Protein AF-A0A7D5KK42-F1 (afdb_monomer_lite)

Organism: NCBI:txid2743090

Structure (mmCIF, N/CA/C/O backbone):
data_AF-A0A7D5KK42-F1
#
_entry.id   AF-A0A7D5KK42-F1
#
loop_
_atom_site.group_PDB
_atom_site.id
_atom_site.type_symbol
_atom_site.label_atom_id
_atom_site.label_alt_id
_atom_site.label_comp_id
_atom_site.label_asym_id
_atom_site.label_entity_id
_atom_site.label_seq_id
_atom_site.pdbx_PDB_ins_code
_atom_site.Cartn_x
_atom_site.Cartn_y
_atom_site.Cartn_z
_atom_site.occupancy
_atom_site.B_iso_or_equiv
_atom_site.auth_seq_id
_atom_site.auth_comp_id
_atom_site.auth_asym_id
_atom_site.auth_atom_id
_atom_site.pdbx_PDB_model_num
ATOM 1 N N . MET A 1 1 ? 22.705 0.465 -34.470 1.00 45.25 1 MET A N 1
ATOM 2 C CA . MET A 1 1 ? 21.759 0.677 -33.355 1.00 45.25 1 MET A CA 1
ATOM 3 C C . MET A 1 1 ? 21.394 -0.699 -32.832 1.00 45.25 1 MET A C 1
ATOM 5 O O . MET A 1 1 ? 21.097 -1.532 -33.680 1.00 45.25 1 MET A O 1
ATOM 9 N N . PRO A 1 2 ? 21.501 -0.978 -31.522 1.00 50.25 2 PRO A N 1
ATOM 10 C CA . PRO A 1 2 ? 21.055 -2.256 -30.977 1.00 50.25 2 PRO A CA 1
ATOM 11 C C . PRO A 1 2 ? 19.551 -2.421 -31.232 1.00 50.25 2 PRO A C 1
ATOM 13 O O . PRO A 1 2 ? 18.782 -1.470 -31.085 1.00 50.25 2 PRO A O 1
ATOM 16 N N . GLU A 1 3 ? 19.165 -3.603 -31.697 1.00 59.50 3 GLU A N 1
ATOM 17 C CA . GLU A 1 3 ? 17.800 -3.937 -32.094 1.00 59.50 3 GLU A CA 1
ATOM 18 C C . GLU A 1 3 ? 16.959 -4.167 -30.830 1.00 59.50 3 GLU A C 1
ATOM 20 O O . GLU A 1 3 ? 17.277 -5.025 -30.008 1.00 59.50 3 GLU A O 1
ATOM 25 N N . LEU A 1 4 ? 15.928 -3.344 -30.623 1.00 60.62 4 LEU A N 1
ATOM 26 C CA . LEU A 1 4 ? 15.009 -3.492 -29.494 1.00 60.62 4 LEU A CA 1
ATOM 27 C C . LEU A 1 4 ? 14.103 -4.690 -29.780 1.00 60.62 4 LEU A C 1
ATOM 29 O O . LEU A 1 4 ? 13.314 -4.648 -30.717 1.00 60.62 4 LEU A O 1
ATOM 33 N N . THR A 1 5 ? 14.221 -5.754 -28.993 1.00 71.06 5 THR A N 1
ATOM 34 C CA . THR A 1 5 ? 13.393 -6.955 -29.154 1.00 71.06 5 THR A CA 1
ATOM 35 C C . THR A 1 5 ? 12.202 -6.897 -28.199 1.00 71.06 5 THR A C 1
ATOM 37 O O . THR A 1 5 ? 12.361 -6.556 -27.026 1.00 71.06 5 THR A O 1
ATOM 40 N N . GLU A 1 6 ? 10.999 -7.215 -28.683 1.00 72.31 6 GLU A N 1
ATOM 41 C CA . GLU A 1 6 ? 9.814 -7.302 -27.824 1.00 72.31 6 GLU A CA 1
ATOM 42 C C . GLU A 1 6 ? 9.952 -8.489 -26.848 1.00 72.31 6 GLU A C 1
ATOM 44 O O . GLU A 1 6 ? 10.242 -9.604 -27.289 1.00 72.31 6 GLU A O 1
ATOM 49 N N . PRO A 1 7 ? 9.756 -8.290 -25.530 1.00 74.12 7 PRO A N 1
ATOM 50 C CA . PRO A 1 7 ? 9.841 -9.382 -24.567 1.00 74.12 7 PRO A CA 1
ATOM 51 C C . PRO A 1 7 ? 8.653 -10.345 -24.708 1.00 74.12 7 PRO A C 1
ATOM 53 O O . PRO A 1 7 ? 7.513 -9.920 -24.910 1.00 74.12 7 PRO A O 1
ATOM 56 N N . GLU A 1 8 ? 8.893 -11.648 -24.539 1.00 81.69 8 GLU A N 1
ATOM 57 C CA . GLU A 1 8 ? 7.815 -12.641 -24.490 1.00 81.69 8 GLU A CA 1
ATOM 58 C C . GLU A 1 8 ? 6.942 -12.433 -23.243 1.00 81.69 8 GLU A C 1
ATOM 60 O O . GLU A 1 8 ? 7.431 -12.488 -22.115 1.00 81.69 8 GLU A O 1
ATOM 65 N N . LEU A 1 9 ? 5.639 -12.206 -23.449 1.00 78.81 9 LEU A N 1
ATOM 66 C CA . LEU A 1 9 ? 4.696 -11.899 -22.371 1.00 78.81 9 LEU A CA 1
ATOM 67 C C . LEU A 1 9 ? 3.863 -13.112 -21.943 1.00 78.81 9 LEU A C 1
ATOM 69 O O . LEU A 1 9 ? 3.154 -13.741 -22.743 1.00 78.81 9 LEU A O 1
ATOM 73 N N . ASN A 1 10 ? 3.819 -13.369 -20.639 1.00 83.50 10 ASN A N 1
ATOM 74 C CA . ASN A 1 10 ? 2.900 -14.336 -20.051 1.00 83.50 10 ASN A CA 1
ATOM 75 C C . ASN A 1 10 ? 1.445 -13.814 -20.091 1.00 83.50 10 ASN A C 1
ATOM 77 O O . ASN A 1 10 ? 1.165 -12.638 -20.327 1.00 83.50 10 ASN A O 1
ATOM 81 N N . ARG A 1 11 ? 0.458 -14.686 -19.849 1.00 81.38 11 ARG A N 1
ATOM 82 C CA . ARG A 1 11 ? -0.976 -14.358 -19.932 1.00 81.38 11 ARG A CA 1
ATOM 83 C C . ARG A 1 11 ? -1.358 -13.145 -19.077 1.00 81.38 11 ARG A C 1
ATOM 85 O O . ARG A 1 11 ? -2.125 -12.318 -19.546 1.00 81.38 11 ARG A O 1
ATOM 92 N N . ARG A 1 12 ? -0.831 -13.026 -17.853 1.00 74.94 12 ARG A N 1
ATOM 93 C CA . ARG A 1 12 ? -1.111 -11.878 -16.966 1.00 74.94 12 ARG A CA 1
ATOM 94 C C . ARG A 1 12 ? -0.540 -10.571 -17.512 1.00 74.94 12 ARG A C 1
ATOM 96 O O . ARG A 1 12 ? -1.224 -9.561 -17.484 1.00 74.94 12 ARG A O 1
ATOM 103 N N . GLU A 1 13 ? 0.668 -10.610 -18.058 1.00 78.38 13 GLU A N 1
ATOM 104 C CA . GLU A 1 13 ? 1.350 -9.436 -18.611 1.00 78.38 13 GLU A CA 1
ATOM 105 C C . GLU A 1 13 ? 0.650 -8.930 -19.876 1.00 78.38 13 GLU A C 1
ATOM 107 O O . GLU A 1 13 ? 0.494 -7.724 -20.047 1.00 78.38 13 GLU A O 1
ATOM 112 N N . ARG A 1 14 ? 0.125 -9.835 -20.715 1.00 78.69 14 ARG A N 1
ATOM 113 C CA . ARG A 1 14 ? -0.709 -9.461 -21.871 1.00 78.69 14 ARG A CA 1
ATOM 114 C C . ARG A 1 14 ? -1.963 -8.688 -21.465 1.00 78.69 14 ARG A C 1
ATOM 116 O O . ARG A 1 14 ? -2.233 -7.641 -22.042 1.00 78.69 14 ARG A O 1
ATOM 123 N N . TRP A 1 15 ? -2.676 -9.163 -20.444 1.00 78.31 15 TRP A N 1
ATOM 124 C CA . TRP A 1 15 ? -3.842 -8.457 -19.899 1.00 78.31 15 TRP A CA 1
ATOM 125 C C . TRP A 1 15 ? -3.473 -7.076 -19.347 1.00 78.31 15 TRP A C 1
ATOM 127 O O . TRP A 1 15 ? -4.165 -6.096 -19.613 1.00 78.31 15 TRP A O 1
ATOM 137 N N . THR A 1 16 ? -2.361 -6.975 -18.616 1.00 73.44 16 THR A N 1
ATOM 138 C CA . THR A 1 16 ? -1.869 -5.688 -18.107 1.00 73.44 16 THR A CA 1
ATOM 139 C C . THR A 1 16 ? -1.516 -4.733 -19.247 1.00 73.44 16 THR A C 1
ATOM 141 O O . THR A 1 16 ? -1.864 -3.558 -19.188 1.00 73.44 16 THR A O 1
ATOM 144 N N . ARG A 1 17 ? -0.884 -5.225 -20.319 1.00 76.88 17 ARG A N 1
ATOM 145 C CA . ARG A 1 17 ? -0.573 -4.425 -21.510 1.00 76.88 17 ARG A CA 1
ATOM 146 C C . ARG A 1 17 ? -1.831 -3.871 -22.175 1.00 76.88 17 ARG A C 1
ATOM 148 O O . ARG A 1 17 ? -1.844 -2.703 -22.550 1.00 76.88 17 ARG A O 1
ATOM 155 N N . GLU A 1 18 ? -2.877 -4.683 -22.306 1.00 76.44 18 GLU A N 1
ATOM 156 C CA . GLU A 1 18 ? -4.168 -4.249 -22.856 1.00 76.44 18 GLU A CA 1
ATOM 157 C C . GLU A 1 18 ? -4.830 -3.177 -21.980 1.00 76.44 18 GLU A C 1
ATOM 159 O O . GLU A 1 18 ? -5.323 -2.179 -22.498 1.00 76.44 18 GLU A O 1
ATOM 164 N N . LEU A 1 19 ? -4.763 -3.312 -20.652 1.00 71.00 19 LEU A N 1
ATOM 165 C CA . LEU A 1 19 ? -5.228 -2.274 -19.724 1.00 71.00 19 LEU A CA 1
ATOM 166 C C . LEU A 1 19 ? -4.448 -0.962 -19.875 1.00 71.00 19 LEU A C 1
ATOM 168 O O . LEU A 1 19 ? -5.049 0.111 -19.858 1.00 71.00 19 LEU A O 1
ATOM 172 N N . LEU A 1 20 ? -3.128 -1.031 -20.072 1.00 69.62 20 LEU A N 1
ATOM 173 C CA . LEU A 1 20 ? -2.297 0.152 -20.314 1.00 69.62 20 LEU A CA 1
ATOM 174 C C . LEU A 1 20 ? -2.641 0.854 -21.637 1.00 69.62 20 LEU A C 1
ATOM 176 O O . LEU A 1 20 ? -2.425 2.058 -21.744 1.00 69.62 20 LEU A O 1
ATOM 180 N N . MET A 1 21 ? -3.198 0.147 -22.630 1.00 66.06 21 MET A N 1
ATOM 181 C CA . MET A 1 21 ? -3.669 0.775 -23.875 1.00 66.06 21 MET A CA 1
ATOM 182 C C . MET A 1 21 ? -4.890 1.675 -23.666 1.00 66.06 21 MET A C 1
ATOM 184 O O . MET A 1 21 ? -5.120 2.567 -24.477 1.00 66.06 21 MET A O 1
ATOM 188 N N . LEU A 1 22 ? -5.662 1.455 -22.599 1.00 66.12 22 LEU A N 1
ATOM 189 C CA . LEU A 1 22 ? -6.849 2.252 -22.282 1.00 66.12 22 LEU A CA 1
ATOM 190 C C . LEU A 1 22 ? -6.512 3.555 -21.547 1.00 66.12 22 LEU A C 1
ATOM 192 O O . LEU A 1 22 ? -7.391 4.402 -21.382 1.00 66.12 22 LEU A O 1
ATOM 196 N N . LEU A 1 23 ? -5.267 3.727 -21.093 1.00 60.75 23 LEU A N 1
ATOM 197 C CA . LEU A 1 23 ? -4.847 4.955 -20.432 1.00 60.75 23 LEU A CA 1
ATOM 198 C C . LEU A 1 23 ? -4.698 6.080 -21.469 1.00 60.75 23 LEU A C 1
ATOM 200 O O . LEU A 1 23 ? -3.994 5.899 -22.467 1.00 60.75 23 LEU A O 1
ATOM 204 N N . PRO A 1 24 ? -5.334 7.245 -21.248 1.00 52.34 24 PRO A N 1
ATOM 205 C CA . PRO A 1 24 ? -5.189 8.379 -22.145 1.00 52.34 24 PRO A CA 1
ATOM 206 C C . PRO A 1 24 ? -3.725 8.832 -22.166 1.00 52.34 24 PRO A C 1
ATOM 208 O O . PRO A 1 24 ? -3.120 9.090 -21.126 1.00 52.34 24 PRO A O 1
ATOM 211 N N . SER A 1 25 ? -3.148 8.920 -23.363 1.00 55.19 25 SER A N 1
ATOM 212 C CA . SER A 1 25 ? -1.843 9.547 -23.565 1.00 55.19 25 SER A CA 1
ATOM 213 C C . SER A 1 25 ? -2.032 11.061 -23.539 1.00 55.19 25 SER A C 1
ATOM 215 O O . SER A 1 25 ? -2.572 11.623 -24.486 1.00 55.19 25 SER A O 1
ATOM 217 N N . GLU A 1 26 ? -1.596 11.730 -22.469 1.00 43.97 26 GLU A N 1
ATOM 218 C CA . GLU A 1 26 ? -1.550 13.205 -22.423 1.00 43.97 26 GLU A CA 1
ATOM 219 C C . GLU A 1 26 ? -0.490 13.792 -23.367 1.00 43.97 26 GLU A C 1
ATOM 221 O O . GLU A 1 26 ? -0.530 14.974 -23.706 1.00 43.97 26 GLU A O 1
ATOM 226 N N . TYR A 1 27 ? 0.443 12.964 -23.838 1.00 48.19 27 TYR A N 1
ATOM 227 C CA . TYR A 1 27 ? 1.325 13.336 -24.930 1.00 48.19 27 TYR A CA 1
ATOM 228 C C . TYR A 1 27 ? 0.552 13.210 -26.239 1.00 48.19 27 TYR A C 1
ATOM 230 O O . TYR A 1 27 ? 0.064 12.125 -26.569 1.00 48.19 27 TYR A O 1
ATOM 238 N N . GLY A 1 28 ? 0.445 14.328 -26.966 1.00 46.69 28 GLY A N 1
ATOM 239 C CA . GLY A 1 28 ? -0.047 14.343 -28.339 1.00 46.69 28 GLY A CA 1
ATOM 240 C C . GLY A 1 28 ? 0.650 13.267 -29.166 1.00 46.69 28 GLY A C 1
ATOM 241 O O . GLY A 1 28 ? 1.802 12.931 -28.881 1.00 46.69 28 GLY A O 1
ATOM 242 N N . ASP A 1 29 ? -0.091 12.721 -30.133 1.00 46.38 29 ASP A N 1
ATOM 243 C CA . ASP A 1 29 ? 0.326 11.641 -31.030 1.00 46.38 29 ASP A CA 1
ATOM 244 C C . ASP A 1 29 ? 1.829 11.770 -31.335 1.00 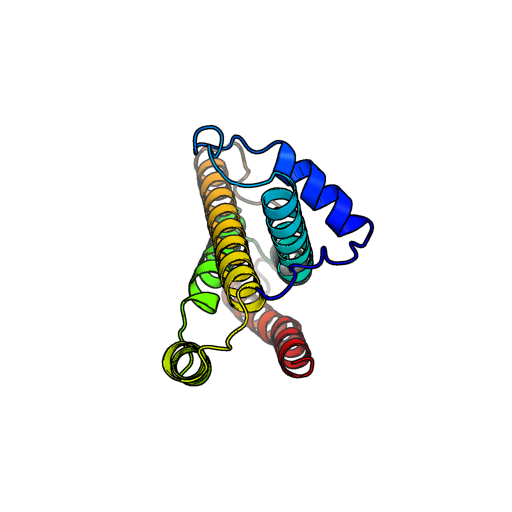46.38 29 ASP A C 1
ATOM 246 O O . ASP A 1 29 ? 2.238 12.818 -31.851 1.00 46.38 29 ASP A O 1
ATOM 250 N N . PRO A 1 30 ? 2.687 10.834 -30.876 1.00 50.75 30 PRO A N 1
ATOM 251 C CA . PRO A 1 30 ? 4.125 11.044 -30.872 1.00 50.75 30 PRO A CA 1
ATOM 252 C C . PRO A 1 30 ? 4.600 11.105 -32.320 1.00 50.75 30 PRO A C 1
ATOM 254 O O . PRO A 1 30 ? 4.865 10.075 -32.931 1.00 50.75 30 PRO A O 1
ATOM 257 N N . ALA A 1 31 ? 4.723 12.326 -32.840 1.00 48.81 31 ALA A N 1
ATOM 258 C CA . ALA A 1 31 ? 4.848 12.656 -34.259 1.00 48.81 31 ALA A CA 1
ATOM 259 C C . ALA A 1 31 ? 6.080 12.070 -34.980 1.00 48.81 31 ALA A C 1
ATOM 261 O O . ALA A 1 31 ? 6.285 12.374 -36.145 1.00 48.81 31 ALA A O 1
ATOM 262 N N . ASP A 1 32 ? 6.886 11.232 -34.320 1.00 50.84 32 ASP A N 1
ATOM 263 C CA . ASP A 1 32 ? 8.086 10.610 -34.889 1.00 50.84 32 ASP A CA 1
ATOM 264 C C . ASP A 1 32 ? 8.515 9.288 -34.209 1.00 50.84 32 ASP A C 1
ATOM 266 O O . ASP A 1 32 ? 9.657 8.842 -34.352 1.00 50.84 32 ASP A O 1
ATOM 270 N N . ARG A 1 33 ? 7.644 8.613 -33.439 1.00 56.03 33 ARG A N 1
ATOM 271 C CA . ARG A 1 33 ? 7.995 7.302 -32.851 1.00 56.03 33 ARG A CA 1
ATOM 272 C C . ARG A 1 33 ? 7.228 6.177 -33.529 1.00 56.03 33 ARG A C 1
ATOM 274 O O . ARG A 1 33 ? 6.021 6.075 -33.368 1.00 56.03 33 ARG A O 1
ATOM 281 N N . SER A 1 34 ? 7.956 5.296 -34.219 1.00 60.97 34 SER A N 1
ATOM 282 C CA . SER A 1 34 ? 7.432 4.035 -34.761 1.00 60.97 34 SER A CA 1
ATOM 283 C C . SER A 1 34 ? 6.580 3.315 -33.709 1.00 60.97 34 SER A C 1
ATOM 285 O O . SER A 1 34 ? 7.088 3.038 -32.616 1.00 60.97 34 SER A O 1
ATOM 287 N N . GLU A 1 35 ? 5.325 2.995 -34.037 1.00 66.69 35 GLU A N 1
ATOM 288 C CA . GLU A 1 35 ? 4.366 2.284 -33.169 1.00 66.69 35 GLU A CA 1
ATOM 289 C C . GLU A 1 35 ? 4.971 1.029 -32.512 1.00 66.69 35 GLU A C 1
ATOM 291 O O . GLU A 1 35 ? 4.665 0.690 -31.367 1.00 66.69 35 GLU A O 1
ATOM 296 N N . GLU A 1 36 ? 5.912 0.389 -33.203 1.00 66.94 36 GLU A N 1
ATOM 297 C CA . GLU A 1 36 ? 6.721 -0.733 -32.729 1.00 66.94 36 GLU A CA 1
ATOM 298 C C . GLU A 1 36 ? 7.487 -0.419 -31.430 1.00 66.94 36 GLU A C 1
ATOM 300 O O . GLU A 1 36 ? 7.382 -1.146 -30.445 1.00 66.94 36 GLU A O 1
ATOM 305 N N . LYS A 1 37 ? 8.175 0.728 -31.353 1.00 66.31 37 LYS A N 1
ATOM 306 C CA . LYS A 1 37 ? 8.922 1.149 -30.151 1.00 66.31 37 LYS A CA 1
ATOM 307 C C . LYS A 1 37 ? 7.993 1.455 -28.980 1.00 66.31 37 LYS A C 1
ATOM 309 O O . LYS A 1 37 ? 8.333 1.168 -27.835 1.00 66.31 37 LYS A O 1
ATOM 314 N N . VAL A 1 38 ? 6.819 2.026 -29.254 1.00 70.44 38 VAL A N 1
ATOM 315 C CA . VAL A 1 38 ? 5.796 2.278 -28.225 1.00 70.44 38 VAL A CA 1
ATOM 316 C C . VAL A 1 38 ? 5.251 0.955 -27.686 1.00 70.44 38 VAL A C 1
ATOM 318 O O . VAL A 1 38 ? 5.064 0.810 -26.479 1.00 70.44 38 VAL A O 1
ATOM 321 N N . THR A 1 39 ? 5.054 -0.029 -28.562 1.00 73.94 39 THR A N 1
ATOM 322 C CA . THR A 1 39 ? 4.599 -1.373 -28.190 1.00 73.94 39 THR A CA 1
ATOM 323 C C . THR A 1 39 ? 5.625 -2.086 -27.314 1.00 73.94 39 THR A C 1
ATOM 325 O O . THR A 1 39 ? 5.255 -2.601 -26.260 1.00 73.94 39 THR A O 1
ATOM 328 N N . ILE A 1 40 ? 6.913 -2.016 -27.665 1.00 74.56 40 ILE A N 1
ATOM 329 C CA . ILE A 1 40 ? 8.007 -2.582 -26.862 1.00 74.56 40 ILE A CA 1
ATOM 330 C C . ILE A 1 40 ? 8.038 -1.957 -25.458 1.00 74.56 40 ILE A C 1
ATOM 332 O O . ILE A 1 40 ? 8.021 -2.683 -24.466 1.00 74.56 40 ILE A O 1
ATOM 336 N N . VAL A 1 41 ? 7.989 -0.623 -25.348 1.00 73.25 41 VAL A N 1
ATOM 337 C CA . VAL A 1 41 ? 7.974 0.071 -24.042 1.00 73.25 41 VAL A CA 1
ATOM 338 C C . VAL A 1 41 ? 6.741 -0.308 -23.213 1.00 73.25 41 VAL A C 1
ATOM 340 O O . VAL A 1 41 ? 6.847 -0.513 -22.004 1.00 73.25 41 VAL A O 1
ATOM 343 N N . ARG A 1 42 ? 5.568 -0.458 -23.840 1.00 73.75 42 ARG A N 1
ATOM 344 C CA . ARG A 1 42 ? 4.345 -0.920 -23.158 1.00 73.75 42 ARG A CA 1
ATOM 345 C C . ARG A 1 42 ? 4.461 -2.361 -22.667 1.00 73.75 42 ARG A C 1
ATOM 347 O O . ARG A 1 42 ? 4.005 -2.650 -21.563 1.00 73.75 42 ARG A O 1
ATOM 354 N N . SER A 1 43 ? 5.058 -3.252 -23.456 1.00 73.38 43 SER A N 1
ATOM 355 C CA . SER A 1 43 ? 5.317 -4.639 -23.056 1.00 73.38 43 SER A CA 1
ATOM 356 C C . SER A 1 43 ? 6.272 -4.694 -21.853 1.00 73.38 43 SER A C 1
ATOM 358 O O . SER A 1 43 ? 5.988 -5.406 -20.890 1.00 73.38 43 SER A O 1
ATOM 360 N N . ILE A 1 44 ? 7.331 -3.873 -21.845 1.00 76.88 44 ILE A N 1
ATOM 361 C CA . ILE A 1 44 ? 8.251 -3.738 -20.700 1.00 76.88 44 ILE A CA 1
ATOM 362 C C . ILE A 1 44 ? 7.508 -3.227 -19.460 1.00 76.88 44 ILE A C 1
ATOM 364 O O . ILE A 1 44 ? 7.577 -3.849 -18.404 1.00 76.88 44 ILE A O 1
ATOM 368 N N . LEU A 1 45 ? 6.736 -2.142 -19.586 1.00 71.88 45 LEU A N 1
ATOM 369 C CA . LEU A 1 45 ? 5.932 -1.606 -18.482 1.00 71.88 45 LEU A CA 1
ATOM 370 C C . LEU A 1 45 ? 4.961 -2.649 -17.920 1.00 71.88 45 LEU A C 1
ATOM 372 O O . LEU A 1 45 ? 4.837 -2.782 -16.707 1.00 71.88 45 LEU A O 1
ATOM 376 N N . ALA A 1 46 ? 4.282 -3.409 -18.780 1.00 72.88 46 ALA A N 1
ATOM 377 C CA . ALA A 1 46 ? 3.350 -4.447 -18.354 1.00 72.88 46 ALA A CA 1
ATOM 378 C C . ALA A 1 46 ? 4.042 -5.567 -17.563 1.00 72.88 46 ALA A C 1
ATOM 380 O O . ALA A 1 46 ? 3.507 -6.008 -16.542 1.00 72.88 46 ALA A O 1
ATOM 381 N N . LYS A 1 47 ? 5.233 -5.990 -18.005 1.00 77.31 47 LYS A N 1
ATOM 382 C CA . LYS A 1 47 ? 6.073 -6.948 -17.279 1.00 77.31 47 LYS A CA 1
ATOM 383 C C . LYS A 1 47 ? 6.457 -6.401 -15.904 1.00 77.31 47 LYS A C 1
ATOM 385 O O . LYS A 1 47 ? 6.186 -7.054 -14.900 1.00 77.31 47 LYS A O 1
ATOM 390 N N . GLN A 1 48 ? 6.941 -5.160 -15.852 1.00 75.00 48 GLN A N 1
ATOM 391 C CA . GLN A 1 48 ? 7.311 -4.492 -14.602 1.00 75.00 48 GLN A CA 1
ATOM 392 C C . GLN A 1 48 ? 6.122 -4.342 -13.640 1.00 75.00 48 GLN A C 1
ATOM 394 O O . GLN A 1 48 ? 6.256 -4.576 -12.440 1.00 75.00 48 GLN A O 1
ATOM 399 N N . TYR A 1 49 ? 4.920 -4.043 -14.144 1.00 72.06 49 TYR A N 1
ATOM 400 C CA . TYR A 1 49 ? 3.703 -4.050 -13.326 1.00 72.06 49 TYR A CA 1
ATOM 401 C C . TYR A 1 49 ? 3.422 -5.424 -12.727 1.00 72.06 49 TYR A C 1
ATOM 403 O O . TYR A 1 49 ? 3.121 -5.509 -11.540 1.00 72.06 49 TYR A O 1
ATOM 411 N N . VAL A 1 50 ? 3.507 -6.506 -13.500 1.00 75.12 50 VAL A N 1
ATOM 412 C CA . VAL A 1 50 ? 3.246 -7.855 -12.973 1.00 75.12 50 VAL A CA 1
ATOM 413 C C . VAL A 1 50 ? 4.315 -8.284 -11.967 1.00 75.12 50 VAL A C 1
ATOM 415 O O . VAL A 1 50 ? 3.979 -8.910 -10.962 1.00 75.12 50 VAL A O 1
ATOM 418 N N . GLU A 1 51 ? 5.569 -7.920 -12.209 1.00 75.50 51 GLU A N 1
ATOM 419 C CA . GLU A 1 51 ? 6.709 -8.280 -11.369 1.00 75.50 51 GLU A CA 1
ATOM 420 C C . GLU A 1 51 ? 6.726 -7.510 -10.038 1.00 75.50 51 GLU A C 1
ATOM 422 O O . GLU A 1 51 ? 6.880 -8.110 -8.971 1.00 75.50 51 GLU A O 1
ATOM 427 N N . HIS A 1 52 ? 6.466 -6.199 -10.067 1.00 69.62 52 HIS A N 1
ATOM 428 C CA . HIS A 1 52 ? 6.525 -5.344 -8.876 1.00 69.62 52 HIS A CA 1
ATOM 429 C C . HIS A 1 52 ? 5.199 -5.164 -8.140 1.00 69.62 52 HIS A C 1
ATOM 431 O O . HIS A 1 52 ? 5.198 -4.686 -7.001 1.00 69.62 52 HIS A O 1
ATOM 437 N N . THR A 1 53 ? 4.068 -5.585 -8.715 1.00 69.00 53 THR A N 1
ATOM 438 C CA . THR A 1 53 ? 2.788 -5.622 -7.989 1.00 69.00 53 THR A CA 1
ATOM 439 C C . THR A 1 53 ? 2.801 -6.781 -6.993 1.00 69.00 53 THR A C 1
ATOM 441 O O . THR A 1 53 ? 2.198 -7.837 -7.193 1.00 69.00 53 THR A O 1
ATOM 444 N N . ASN A 1 54 ? 3.495 -6.585 -5.870 1.00 67.75 54 ASN A N 1
ATOM 445 C CA . ASN A 1 54 ? 3.589 -7.556 -4.787 1.00 67.75 54 ASN A CA 1
ATOM 446 C C . ASN A 1 54 ? 2.309 -7.546 -3.932 1.00 67.75 54 ASN A C 1
ATOM 448 O O . ASN A 1 54 ? 2.303 -7.166 -2.757 1.00 67.75 54 ASN A O 1
ATOM 452 N N . LEU A 1 55 ? 1.205 -8.010 -4.529 1.00 73.75 55 LEU A N 1
ATOM 453 C CA . LEU A 1 55 ? -0.087 -8.191 -3.854 1.00 73.75 55 LEU A CA 1
ATOM 454 C C . LEU A 1 55 ? 0.024 -9.107 -2.632 1.00 73.75 55 LEU A C 1
ATOM 456 O O . LEU A 1 55 ? -0.815 -9.037 -1.740 1.00 73.75 55 LEU A O 1
ATOM 460 N N . GLY A 1 56 ? 1.068 -9.939 -2.562 1.00 79.00 56 GLY A N 1
ATOM 461 C CA . GLY A 1 56 ? 1.338 -10.793 -1.413 1.00 79.00 56 GLY A CA 1
ATOM 462 C C . GLY A 1 56 ? 1.544 -10.001 -0.121 1.00 79.00 56 GLY A C 1
ATOM 463 O O . GLY A 1 56 ? 1.019 -10.402 0.916 1.00 79.00 56 GLY A O 1
ATOM 464 N N . VAL A 1 57 ? 2.256 -8.870 -0.162 1.00 79.31 57 VAL A N 1
ATOM 465 C CA . VAL A 1 57 ? 2.476 -8.023 1.027 1.00 79.31 57 VAL A CA 1
ATOM 466 C C . VAL A 1 57 ? 1.178 -7.345 1.463 1.00 79.31 57 VAL A C 1
ATOM 468 O O . VAL A 1 57 ? 0.853 -7.346 2.652 1.00 79.31 57 VAL A O 1
ATOM 471 N N . VAL A 1 58 ? 0.407 -6.828 0.503 1.00 81.62 58 VAL A N 1
ATOM 472 C CA . VAL A 1 58 ? -0.895 -6.196 0.768 1.00 81.62 58 VAL A CA 1
ATOM 473 C C . VAL A 1 58 ? -1.868 -7.213 1.364 1.00 81.62 58 VAL A C 1
ATOM 475 O O . VAL A 1 58 ? -2.465 -6.956 2.405 1.00 81.62 58 VAL A O 1
ATOM 478 N N . TRP A 1 59 ? -1.969 -8.402 0.764 1.00 84.06 59 TRP A N 1
ATOM 479 C CA . TRP A 1 59 ? -2.846 -9.476 1.229 1.00 84.06 59 TRP A CA 1
ATOM 480 C C . TRP A 1 59 ? -2.465 -9.992 2.619 1.00 84.06 59 TRP A C 1
ATOM 482 O O . TRP A 1 59 ? -3.329 -10.138 3.480 1.00 84.06 59 TRP A O 1
ATOM 492 N N . LYS A 1 60 ? -1.171 -10.231 2.875 1.00 85.81 60 LYS A N 1
ATOM 493 C CA . LYS A 1 60 ? -0.683 -10.648 4.200 1.00 85.81 60 LYS A CA 1
ATOM 494 C C . LYS A 1 60 ? -0.997 -9.600 5.263 1.00 85.81 60 LYS A C 1
ATOM 496 O O . LYS A 1 60 ? -1.462 -9.958 6.340 1.00 85.81 60 LYS A O 1
ATOM 501 N N . THR A 1 61 ? -0.773 -8.323 4.953 1.00 85.31 61 THR A N 1
ATOM 502 C CA . THR A 1 61 ? -1.092 -7.225 5.872 1.00 85.31 61 THR A CA 1
ATOM 503 C C . THR A 1 61 ? -2.596 -7.149 6.134 1.00 85.31 61 THR A C 1
ATOM 505 O O . THR A 1 61 ? -3.003 -7.075 7.289 1.00 85.31 61 THR A O 1
ATOM 508 N N . ALA A 1 62 ? -3.433 -7.256 5.097 1.00 87.38 62 ALA A N 1
ATOM 509 C CA . ALA A 1 62 ? -4.888 -7.280 5.248 1.00 87.38 62 ALA A CA 1
ATOM 510 C C . ALA A 1 62 ? -5.354 -8.444 6.138 1.00 87.38 62 ALA A C 1
ATOM 512 O O . ALA A 1 62 ? -6.153 -8.241 7.049 1.00 87.38 62 ALA A O 1
ATOM 513 N N . LEU A 1 63 ? -4.804 -9.645 5.932 1.00 89.69 63 LEU A N 1
ATOM 514 C CA . LEU A 1 63 ? -5.104 -10.810 6.762 1.00 89.69 63 LEU A CA 1
ATOM 515 C C . LEU A 1 63 ? -4.690 -10.591 8.224 1.00 89.69 63 LEU A C 1
ATOM 517 O O . LEU A 1 63 ? -5.454 -10.924 9.124 1.00 89.69 63 LEU A O 1
ATOM 521 N N . MET A 1 64 ? -3.516 -10.005 8.477 1.00 87.88 64 MET A N 1
ATOM 522 C CA . MET A 1 64 ? -3.078 -9.687 9.842 1.00 87.88 64 MET A CA 1
ATOM 523 C C . MET A 1 64 ? -3.991 -8.674 10.525 1.00 87.88 64 MET A C 1
ATOM 525 O O . MET A 1 64 ? -4.319 -8.865 11.692 1.00 87.88 64 MET A O 1
ATOM 529 N N . LEU A 1 65 ? -4.417 -7.626 9.816 1.00 88.44 65 LEU A N 1
ATOM 530 C CA . LEU A 1 65 ? -5.352 -6.641 10.360 1.00 88.44 65 LEU A CA 1
ATOM 531 C C . LEU A 1 65 ? -6.712 -7.269 10.668 1.00 88.44 65 LEU A C 1
ATOM 533 O O . LEU A 1 65 ? -7.293 -6.962 11.698 1.00 88.44 65 LEU A O 1
ATOM 537 N N . LEU A 1 66 ? -7.204 -8.178 9.821 1.00 89.44 66 LEU A N 1
ATOM 538 C CA . LEU A 1 66 ? -8.446 -8.912 10.083 1.00 89.44 66 LEU A CA 1
ATOM 539 C C . LEU A 1 66 ? -8.330 -9.827 11.305 1.00 89.44 66 LEU A C 1
ATOM 541 O O . LEU A 1 66 ? -9.230 -9.851 12.136 1.00 89.44 66 LEU A O 1
ATOM 545 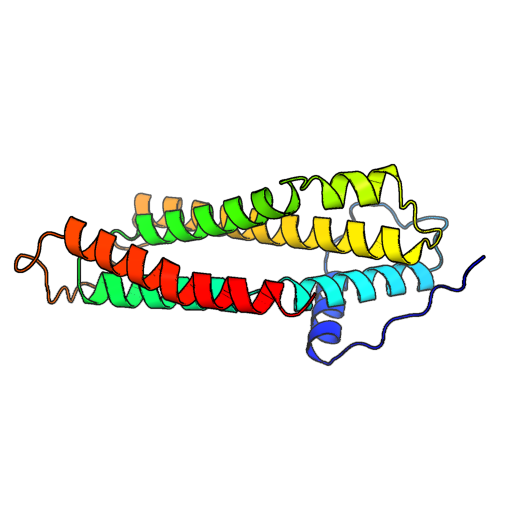N N . VAL A 1 67 ? -7.221 -10.560 11.440 1.00 88.69 67 VAL A N 1
ATOM 546 C CA . VAL A 1 67 ? -6.965 -11.383 12.632 1.00 88.69 67 VAL A CA 1
ATOM 547 C C . VAL A 1 67 ? -6.843 -10.504 13.877 1.00 88.69 67 VAL A C 1
ATOM 549 O O . VAL A 1 67 ? -7.351 -10.878 14.931 1.00 88.69 67 VAL A O 1
ATOM 552 N N . TYR A 1 68 ? -6.208 -9.333 13.759 1.00 86.25 68 TYR A N 1
ATOM 553 C CA . TYR A 1 68 ? -6.147 -8.356 14.840 1.00 86.25 68 TYR A CA 1
ATOM 554 C C . TYR A 1 68 ? -7.545 -7.905 15.251 1.00 86.25 68 TYR A C 1
ATOM 556 O O . TYR A 1 68 ? -7.869 -8.031 16.423 1.00 86.25 68 TYR A O 1
ATOM 564 N N . ASP A 1 69 ? -8.355 -7.428 14.304 1.00 88.25 69 ASP A N 1
ATOM 565 C CA . ASP A 1 69 ? -9.693 -6.875 14.558 1.00 88.25 69 ASP A CA 1
ATOM 566 C C . ASP A 1 69 ? -10.675 -7.933 15.092 1.00 88.25 69 ASP A C 1
ATOM 568 O O . ASP A 1 69 ? -11.573 -7.652 15.876 1.00 88.25 69 ASP A O 1
ATOM 572 N N . TRP A 1 70 ? -10.451 -9.204 14.748 1.00 87.50 70 TRP A N 1
ATOM 573 C CA . TRP A 1 70 ? -11.185 -10.325 15.335 1.00 87.50 70 TRP A CA 1
ATOM 574 C C . TRP A 1 70 ? -10.797 -10.621 16.798 1.00 87.50 70 TRP A C 1
ATOM 576 O O . TRP A 1 70 ? -11.603 -11.102 17.597 1.00 87.50 70 TRP A O 1
ATOM 586 N N . LEU A 1 71 ? -9.550 -10.351 17.185 1.00 86.69 71 LEU A N 1
ATOM 587 C CA . LEU A 1 71 ? -9.073 -10.569 18.552 1.00 86.69 71 LEU A CA 1
ATOM 588 C C . LEU A 1 71 ? -9.306 -9.342 19.445 1.00 86.69 71 LEU A C 1
ATOM 590 O O . LEU A 1 71 ? -9.711 -9.477 20.600 1.00 86.69 71 LEU A O 1
ATOM 594 N N . PHE A 1 72 ? -9.059 -8.151 18.913 1.00 85.81 72 PHE A N 1
ATOM 595 C CA . PHE A 1 72 ? -9.026 -6.867 19.599 1.00 85.81 72 PHE A CA 1
ATOM 596 C C . PHE A 1 72 ? -9.745 -5.813 18.770 1.00 85.81 72 PHE A C 1
ATOM 598 O O . PHE A 1 72 ? -9.719 -5.865 17.555 1.00 85.81 72 PHE A O 1
ATOM 605 N N . THR A 1 73 ? -10.271 -4.777 19.416 1.00 85.25 73 THR A N 1
ATOM 606 C CA . THR A 1 73 ? -10.962 -3.709 18.687 1.00 85.25 73 THR A CA 1
ATOM 607 C C . THR A 1 73 ? -9.989 -2.878 17.870 1.00 85.25 73 THR A C 1
ATOM 609 O O . THR A 1 73 ? -9.102 -2.236 18.442 1.00 85.25 73 THR A O 1
ATOM 612 N N . LEU A 1 74 ? -10.193 -2.847 16.553 1.00 85.44 74 LEU A N 1
ATOM 613 C CA . LEU A 1 74 ? -9.455 -1.994 15.639 1.00 85.44 74 LEU A CA 1
ATOM 614 C C . LEU A 1 74 ? -10.373 -0.925 15.046 1.00 85.44 74 LEU A C 1
ATOM 616 O O . LEU A 1 74 ? -11.439 -1.207 14.507 1.00 85.44 74 LEU A O 1
ATOM 620 N N . SER A 1 75 ? -9.934 0.333 15.109 1.00 86.69 75 SER A N 1
ATOM 621 C CA . SER A 1 75 ? -10.636 1.399 14.396 1.00 86.69 75 SER A CA 1
ATOM 622 C C . SER A 1 75 ? -10.469 1.211 12.888 1.00 86.69 75 SER A C 1
ATOM 624 O O . SER A 1 75 ? -9.353 1.007 12.400 1.00 86.69 75 SER A O 1
ATOM 626 N N . SER A 1 76 ? -11.548 1.395 12.131 1.00 87.31 76 SER A N 1
ATOM 627 C CA . SER A 1 76 ? -11.537 1.417 10.664 1.00 87.31 76 SER A CA 1
ATOM 628 C C . SER A 1 76 ? -10.518 2.396 10.079 1.00 87.31 76 SER A C 1
ATOM 630 O O . SER A 1 76 ? -10.004 2.180 8.982 1.00 87.31 76 SER A O 1
ATOM 632 N N . GLN A 1 77 ? -10.157 3.447 10.819 1.00 87.50 77 GLN A N 1
ATOM 633 C CA . GLN A 1 77 ? -9.115 4.400 10.426 1.00 87.50 77 GLN A CA 1
ATOM 634 C C . GLN A 1 77 ? -7.736 3.734 10.309 1.00 87.50 77 GLN A C 1
ATOM 636 O O . GLN A 1 77 ? -6.942 4.113 9.449 1.00 87.50 77 GLN A O 1
ATOM 641 N N . VAL A 1 78 ? -7.454 2.716 11.131 1.00 87.50 78 VAL A N 1
ATOM 642 C CA . VAL A 1 78 ? -6.164 2.010 11.141 1.00 87.50 78 VAL A CA 1
ATOM 643 C C . VAL A 1 78 ? -5.954 1.209 9.856 1.00 87.50 78 VAL A C 1
ATOM 645 O O . VAL A 1 78 ? -4.827 1.126 9.370 1.00 87.50 78 VAL A O 1
ATOM 648 N N . TYR A 1 79 ? -7.023 0.698 9.240 1.00 87.12 79 TYR A N 1
ATOM 649 C CA . TYR A 1 79 ? -6.946 0.068 7.919 1.00 87.12 79 TYR A CA 1
ATOM 650 C C . TYR A 1 79 ? -6.478 1.063 6.855 1.00 87.12 79 TYR A C 1
ATOM 652 O O . TYR A 1 79 ? -5.509 0.799 6.143 1.00 87.12 79 TYR A O 1
ATOM 660 N N . GLY A 1 80 ? -7.103 2.243 6.801 1.00 86.38 80 GLY A N 1
ATOM 661 C CA . GLY A 1 80 ? -6.716 3.300 5.866 1.00 86.38 80 GLY A CA 1
ATOM 662 C C . GLY A 1 80 ? -5.301 3.824 6.121 1.00 86.38 80 GLY A C 1
ATOM 663 O O . GLY A 1 80 ? -4.542 4.039 5.178 1.00 86.38 80 GLY A O 1
ATOM 664 N N . LEU A 1 81 ? -4.907 3.982 7.390 1.00 88.06 81 LEU A N 1
ATOM 665 C CA . LEU A 1 81 ? -3.537 4.345 7.775 1.00 88.06 81 LEU A CA 1
ATOM 666 C C . LEU A 1 81 ? -2.522 3.293 7.339 1.00 88.06 81 LEU A C 1
ATOM 668 O O . LEU A 1 81 ? -1.471 3.648 6.820 1.00 88.06 81 LEU A O 1
ATOM 672 N N . THR A 1 82 ? -2.836 2.010 7.505 1.00 87.88 82 THR A N 1
ATOM 673 C CA . THR A 1 82 ? -1.924 0.926 7.129 1.00 87.88 82 THR A CA 1
ATOM 674 C C . THR A 1 82 ? -1.755 0.851 5.614 1.00 87.88 82 THR A C 1
ATOM 676 O O . THR A 1 82 ? -0.629 0.745 5.134 1.00 87.88 82 THR A O 1
ATOM 679 N N . LEU A 1 83 ? -2.841 0.977 4.843 1.00 86.06 83 LEU A N 1
ATOM 680 C CA . LEU A 1 83 ? -2.767 1.055 3.379 1.00 86.06 83 LEU A CA 1
ATOM 681 C C . LEU A 1 83 ? -1.959 2.272 2.918 1.00 86.06 83 LEU A C 1
ATOM 683 O O . LEU A 1 83 ? -1.092 2.140 2.056 1.00 86.06 83 LEU A O 1
ATOM 687 N N . GLY A 1 84 ? -2.182 3.432 3.542 1.00 86.00 84 GLY A N 1
ATOM 688 C CA . GLY A 1 84 ? -1.401 4.637 3.274 1.00 86.00 84 GLY A CA 1
ATOM 689 C C . GLY A 1 84 ? 0.082 4.464 3.616 1.00 86.00 84 GLY A C 1
ATOM 690 O O . GLY A 1 84 ? 0.943 4.839 2.826 1.00 86.00 84 GLY A O 1
ATOM 691 N N . ALA A 1 85 ? 0.401 3.835 4.748 1.00 86.69 85 ALA A N 1
ATOM 692 C CA . ALA A 1 85 ? 1.775 3.546 5.149 1.00 86.69 85 ALA A CA 1
ATOM 693 C C . ALA A 1 85 ? 2.469 2.586 4.170 1.00 86.69 85 ALA A C 1
ATOM 695 O O . ALA A 1 85 ? 3.612 2.832 3.793 1.00 86.69 85 ALA A O 1
ATOM 696 N N . LEU A 1 86 ? 1.778 1.540 3.704 1.00 84.69 86 LEU A N 1
ATOM 697 C CA . LEU A 1 86 ? 2.296 0.638 2.671 1.00 84.69 86 LEU A CA 1
ATOM 698 C C . LEU A 1 86 ? 2.523 1.364 1.339 1.00 84.69 86 LEU A C 1
ATOM 700 O O . LEU A 1 86 ? 3.565 1.170 0.720 1.00 84.69 86 LEU A O 1
ATOM 704 N N . GLY A 1 87 ? 1.584 2.219 0.918 1.00 82.94 87 GLY A N 1
ATOM 705 C CA . GLY A 1 87 ? 1.735 3.047 -0.280 1.00 82.94 87 GLY A CA 1
ATOM 706 C C . GLY A 1 87 ? 2.927 4.002 -0.175 1.00 82.94 87 GLY A C 1
ATOM 707 O O . GLY A 1 87 ? 3.757 4.061 -1.078 1.00 82.94 87 GLY A O 1
ATOM 708 N N . SER A 1 88 ? 3.075 4.676 0.968 1.00 84.69 88 SER A N 1
ATOM 709 C CA . SER A 1 88 ? 4.223 5.541 1.265 1.00 84.69 88 SER A CA 1
ATOM 710 C C . SER A 1 88 ? 5.541 4.769 1.233 1.00 84.69 88 SER A C 1
ATOM 712 O O . SER A 1 88 ? 6.507 5.214 0.622 1.00 84.69 88 SER A O 1
ATOM 714 N N . LEU A 1 89 ? 5.582 3.573 1.827 1.00 82.69 89 LEU A N 1
ATOM 715 C CA . LEU A 1 89 ? 6.770 2.725 1.810 1.00 82.69 89 LEU A CA 1
ATOM 716 C C . LEU A 1 89 ? 7.117 2.274 0.383 1.00 82.69 89 LEU A C 1
ATOM 718 O O . LEU A 1 89 ? 8.289 2.266 0.017 1.00 82.69 89 LEU A O 1
ATOM 722 N N . ALA A 1 90 ? 6.113 1.954 -0.437 1.00 78.81 90 ALA A N 1
ATOM 723 C CA . ALA A 1 90 ? 6.307 1.619 -1.845 1.00 78.81 90 ALA A CA 1
ATOM 724 C C . ALA A 1 90 ? 6.860 2.799 -2.667 1.00 78.81 90 ALA A C 1
ATOM 726 O O . ALA A 1 90 ? 7.613 2.562 -3.607 1.00 78.81 90 ALA A O 1
ATOM 727 N N . LEU A 1 91 ? 6.556 4.049 -2.289 1.00 78.75 91 LEU A N 1
ATOM 728 C CA . LEU A 1 91 ? 7.201 5.245 -2.848 1.00 78.75 91 LEU A CA 1
ATOM 729 C C . LEU A 1 91 ? 8.610 5.478 -2.299 1.00 78.75 91 LEU A C 1
ATOM 731 O O . LEU A 1 91 ? 9.495 5.920 -3.027 1.00 78.75 91 LEU A O 1
ATOM 735 N N . ALA A 1 92 ? 8.818 5.230 -1.008 1.00 77.44 92 ALA A N 1
ATOM 736 C CA . ALA A 1 92 ? 10.069 5.541 -0.332 1.00 77.44 92 ALA A CA 1
ATOM 737 C C . ALA A 1 92 ? 11.182 4.552 -0.695 1.00 77.44 92 ALA A C 1
ATOM 739 O O . ALA A 1 92 ? 12.295 4.975 -0.976 1.00 77.44 92 ALA A O 1
ATOM 740 N N . LEU A 1 93 ? 10.888 3.248 -0.731 1.00 71.88 93 LEU A N 1
ATOM 741 C CA . LEU A 1 93 ? 11.873 2.194 -0.995 1.00 71.88 93 LEU A CA 1
ATOM 742 C C . LEU A 1 93 ? 12.661 2.359 -2.306 1.00 71.88 93 LEU A C 1
ATOM 744 O O . LEU A 1 93 ? 13.880 2.246 -2.240 1.00 71.88 93 LEU A O 1
ATOM 748 N N . PRO A 1 94 ? 12.047 2.629 -3.475 1.00 64.12 94 PRO A N 1
ATOM 749 C CA . PRO A 1 94 ? 12.813 2.864 -4.700 1.00 64.12 94 PRO A CA 1
ATOM 750 C C . PRO A 1 94 ? 13.602 4.182 -4.680 1.00 64.12 94 PRO A C 1
ATOM 752 O O . PRO A 1 94 ? 14.593 4.297 -5.386 1.00 64.12 94 PRO A O 1
ATOM 755 N N . ASN A 1 95 ? 13.189 5.161 -3.870 1.00 62.53 95 ASN A N 1
ATOM 756 C CA . ASN A 1 95 ? 13.874 6.451 -3.735 1.00 62.53 95 ASN A CA 1
ATOM 757 C C . ASN A 1 95 ? 14.981 6.445 -2.668 1.00 62.53 95 ASN A C 1
ATOM 759 O O . ASN A 1 95 ? 15.729 7.417 -2.545 1.00 62.53 95 ASN A O 1
ATOM 763 N N . LEU A 1 96 ? 15.100 5.371 -1.884 1.00 62.91 96 LEU A N 1
ATOM 764 C CA . LEU A 1 96 ? 16.250 5.146 -1.021 1.00 62.91 96 LEU A CA 1
ATOM 765 C C . LEU A 1 96 ? 17.405 4.685 -1.904 1.00 62.91 96 LEU A C 1
ATOM 767 O O . LEU A 1 96 ? 17.636 3.491 -2.069 1.00 62.91 96 LEU A O 1
ATOM 771 N N . TYR A 1 97 ? 18.111 5.657 -2.477 1.00 55.12 97 TYR A N 1
ATOM 772 C CA . TYR A 1 97 ? 19.363 5.428 -3.180 1.00 55.12 97 TYR A CA 1
ATOM 773 C C . TYR A 1 97 ? 20.322 4.671 -2.262 1.00 55.12 97 TYR A C 1
ATOM 775 O O . TYR A 1 97 ? 20.892 5.240 -1.326 1.00 55.12 97 TYR A O 1
ATOM 783 N N . THR A 1 98 ? 20.490 3.375 -2.508 1.00 56.28 98 THR A N 1
ATOM 784 C CA . THR A 1 98 ? 21.583 2.643 -1.887 1.00 56.28 98 THR A CA 1
ATOM 785 C C . THR A 1 98 ? 22.879 3.014 -2.614 1.00 56.28 98 THR A C 1
ATOM 787 O O . THR A 1 98 ? 22.842 3.342 -3.805 1.00 56.28 98 THR A O 1
ATOM 790 N N . PRO A 1 99 ? 24.034 3.021 -1.927 1.00 49.47 99 PRO A N 1
ATOM 791 C CA . PRO A 1 99 ? 25.324 3.323 -2.548 1.00 49.47 99 PRO A CA 1
ATOM 792 C C . PRO A 1 99 ? 25.604 2.489 -3.803 1.00 49.47 99 PRO A C 1
ATOM 794 O O . PRO A 1 99 ? 26.267 2.971 -4.712 1.00 49.47 99 PRO A O 1
ATOM 797 N N . GLU A 1 100 ? 25.066 1.270 -3.869 1.00 56.00 100 GLU A N 1
ATOM 798 C CA . GLU A 1 100 ? 25.144 0.373 -5.020 1.00 56.00 100 GLU A CA 1
ATOM 799 C C . GLU A 1 100 ? 24.348 0.900 -6.221 1.00 56.00 100 GLU A C 1
ATOM 801 O O . GLU A 1 100 ? 24.901 0.958 -7.309 1.00 56.00 100 GLU A O 1
ATOM 806 N N . ILE A 1 101 ? 23.109 1.373 -6.022 1.00 59.91 101 ILE A N 1
ATOM 807 C CA . ILE A 1 101 ? 22.283 1.971 -7.089 1.00 59.91 101 ILE A CA 1
ATOM 808 C C . ILE A 1 101 ? 22.907 3.286 -7.567 1.00 59.91 101 ILE A C 1
ATOM 810 O O . ILE A 1 101 ? 22.946 3.558 -8.758 1.00 59.91 101 ILE A O 1
ATOM 814 N N . LEU A 1 102 ? 23.446 4.097 -6.650 1.00 58.09 102 LEU A N 1
ATOM 815 C CA . LEU A 1 102 ? 24.187 5.312 -7.009 1.00 58.09 102 LEU A CA 1
ATOM 816 C C . LEU A 1 102 ? 25.458 4.997 -7.796 1.00 58.09 102 LEU A C 1
ATOM 818 O O . LEU A 1 102 ? 25.797 5.733 -8.718 1.00 58.09 102 LEU A O 1
ATOM 822 N N . ALA A 1 103 ? 26.178 3.937 -7.429 1.00 57.47 103 ALA A N 1
ATOM 823 C CA . ALA A 1 103 ? 27.365 3.511 -8.151 1.00 57.47 103 ALA A CA 1
ATOM 824 C C . ALA A 1 103 ? 27.007 2.961 -9.537 1.00 57.47 103 ALA A C 1
ATOM 826 O O . ALA A 1 103 ? 27.693 3.297 -10.497 1.00 57.47 103 ALA A O 1
ATOM 827 N N . GLU A 1 104 ? 25.919 2.200 -9.652 1.00 60.31 104 GLU A N 1
ATOM 828 C CA . GLU A 1 104 ? 25.392 1.706 -10.925 1.00 60.31 104 GLU A CA 1
ATOM 829 C C . GLU A 1 104 ? 24.994 2.873 -11.842 1.00 60.31 104 GLU A C 1
ATOM 831 O O . GLU A 1 104 ? 25.518 3.008 -12.940 1.00 60.31 104 GLU A O 1
ATOM 836 N N . ASP A 1 105 ? 24.205 3.826 -11.343 1.00 59.47 105 ASP A N 1
ATOM 837 C CA . ASP A 1 105 ? 23.728 4.978 -12.124 1.00 59.47 105 ASP A CA 1
ATOM 838 C C . ASP A 1 105 ? 24.860 5.979 -12.482 1.00 59.47 105 ASP A C 1
ATOM 840 O O . ASP A 1 105 ? 24.790 6.705 -13.478 1.00 59.47 105 ASP A O 1
ATOM 844 N N . THR A 1 106 ? 25.941 6.019 -11.686 1.00 58.59 106 THR A N 1
ATOM 845 C CA . THR A 1 106 ? 27.085 6.936 -11.889 1.00 58.59 106 THR A CA 1
ATOM 846 C C . THR A 1 106 ? 28.216 6.326 -12.723 1.00 58.59 106 THR A C 1
ATOM 848 O O . THR A 1 106 ? 28.855 7.047 -13.495 1.00 58.59 106 THR A O 1
ATOM 851 N N . PHE A 1 107 ? 28.496 5.028 -12.566 1.00 56.75 107 PHE A N 1
ATOM 852 C CA . PHE A 1 107 ? 29.654 4.355 -13.170 1.00 56.75 107 PHE A CA 1
ATOM 853 C C . PHE A 1 107 ? 29.274 3.283 -14.197 1.00 56.75 107 PHE A C 1
ATOM 855 O O . PHE A 1 107 ? 30.024 3.100 -15.154 1.00 56.75 107 PHE A O 1
ATOM 862 N N . ASP A 1 108 ? 28.112 2.646 -14.053 1.00 52.69 108 ASP A N 1
ATOM 863 C CA . ASP A 1 108 ? 27.556 1.642 -14.967 1.00 52.69 108 ASP A CA 1
ATOM 864 C C . ASP A 1 108 ? 26.471 2.296 -15.836 1.00 52.69 108 ASP A C 1
ATOM 866 O O . ASP A 1 108 ? 25.292 1.946 -15.835 1.00 52.69 108 ASP A O 1
ATOM 870 N N . LYS A 1 109 ? 26.888 3.270 -16.657 1.00 52.78 109 LYS A N 1
ATOM 871 C CA . LYS A 1 109 ? 26.129 3.612 -17.868 1.00 52.78 109 LYS A CA 1
ATOM 872 C C . LYS A 1 109 ? 26.189 2.412 -18.807 1.00 52.78 109 LYS A C 1
ATOM 874 O O . LYS A 1 109 ? 26.946 2.407 -19.773 1.00 52.78 109 LYS A O 1
ATOM 879 N N . THR A 1 110 ? 25.435 1.369 -18.494 1.00 51.09 110 THR A N 1
ATOM 880 C CA . THR A 1 110 ? 25.341 0.163 -19.298 1.00 51.09 110 THR A CA 1
ATOM 881 C C . THR A 1 110 ? 24.808 0.594 -20.661 1.00 51.09 110 THR A C 1
ATOM 883 O O . THR A 1 110 ? 23.697 1.110 -20.763 1.00 51.09 110 THR A O 1
ATOM 886 N N . ASP A 1 111 ? 25.620 0.419 -21.706 1.00 54.16 111 ASP A N 1
ATOM 887 C CA . ASP A 1 111 ? 25.474 0.934 -23.082 1.00 54.16 111 ASP A CA 1
ATOM 888 C C . ASP A 1 111 ? 24.191 0.502 -23.841 1.00 54.16 111 ASP A C 1
ATOM 890 O O . ASP A 1 111 ? 24.080 0.657 -25.062 1.00 54.16 111 ASP A O 1
ATOM 894 N N . THR A 1 112 ? 23.187 -0.053 -23.157 1.00 64.75 112 THR A N 1
ATOM 895 C CA . THR A 1 112 ? 21.957 -0.553 -23.769 1.00 64.75 112 THR A CA 1
ATOM 896 C C . THR A 1 112 ? 20.760 0.313 -23.393 1.00 64.75 112 THR A C 1
ATOM 898 O O . THR A 1 112 ? 20.299 0.336 -22.257 1.00 64.75 112 THR A O 1
ATOM 901 N N . VAL A 1 113 ? 20.191 0.974 -24.403 1.00 69.12 113 VAL A N 1
ATOM 902 C CA . VAL A 1 113 ? 18.928 1.735 -24.322 1.00 69.12 113 VAL A CA 1
ATOM 903 C C . VAL A 1 113 ? 17.803 0.921 -23.657 1.00 69.12 113 VAL A C 1
ATOM 905 O O . VAL A 1 113 ? 16.917 1.488 -23.029 1.00 69.12 113 VAL A O 1
ATOM 908 N N . MET A 1 114 ? 17.847 -0.411 -23.770 1.00 67.81 114 MET A N 1
ATOM 909 C CA . MET A 1 114 ? 16.891 -1.322 -23.140 1.00 67.81 114 MET A CA 1
ATOM 910 C C . MET A 1 114 ? 16.944 -1.274 -21.606 1.00 67.81 114 MET A C 1
ATOM 912 O O . MET A 1 114 ? 15.897 -1.126 -20.983 1.00 67.81 114 MET A O 1
ATOM 916 N N . ALA A 1 115 ? 18.136 -1.330 -21.002 1.00 69.62 115 ALA A N 1
ATOM 917 C CA . ALA A 1 115 ? 18.291 -1.300 -19.546 1.00 69.62 115 ALA A CA 1
ATOM 918 C C . ALA A 1 115 ? 17.809 0.034 -18.948 1.00 69.62 115 ALA A C 1
ATOM 920 O O . ALA A 1 115 ? 17.133 0.058 -17.921 1.00 69.62 115 ALA A O 1
ATOM 921 N N . GLU A 1 116 ? 18.065 1.150 -19.641 1.00 72.69 116 GLU A N 1
ATOM 922 C CA . GLU A 1 116 ? 17.562 2.466 -19.230 1.00 72.69 116 GLU A CA 1
ATOM 923 C C . GLU A 1 116 ? 16.023 2.531 -19.277 1.00 72.69 116 GLU A C 1
ATOM 925 O O . GLU A 1 116 ? 15.386 3.099 -18.385 1.00 72.69 116 GLU A O 1
ATOM 930 N N . ILE A 1 117 ? 15.405 1.938 -20.307 1.00 73.38 117 ILE A N 1
ATOM 931 C CA . ILE A 1 117 ? 13.943 1.855 -20.423 1.00 73.38 117 ILE A CA 1
ATOM 932 C C . ILE A 1 117 ? 13.361 0.975 -19.312 1.00 73.38 117 ILE A C 1
ATOM 934 O O . ILE A 1 117 ? 12.347 1.353 -18.727 1.00 73.38 117 ILE A O 1
ATOM 938 N N . GLU A 1 118 ? 13.984 -0.165 -19.006 1.00 74.25 118 GLU A N 1
ATOM 939 C CA . GLU A 1 118 ? 13.545 -1.070 -17.938 1.00 74.25 118 GLU A CA 1
ATOM 940 C C . GLU A 1 118 ? 13.618 -0.407 -16.559 1.00 74.25 118 GLU A C 1
ATOM 942 O O . GLU A 1 118 ? 12.616 -0.407 -15.845 1.00 74.25 118 GLU A O 1
ATOM 947 N N . SER A 1 119 ? 14.735 0.249 -16.231 1.00 73.12 119 SER A N 1
ATOM 948 C CA . SER A 1 119 ? 14.911 0.978 -14.965 1.00 73.12 119 SER A CA 1
ATOM 949 C C . SER A 1 119 ? 13.878 2.103 -14.797 1.00 73.12 119 SER A C 1
ATOM 951 O O . SER A 1 119 ? 13.194 2.208 -13.773 1.00 73.12 119 SER A O 1
ATOM 953 N N . LYS A 1 120 ? 13.658 2.911 -15.844 1.00 74.81 120 LYS A N 1
ATOM 954 C CA . LYS A 1 120 ? 12.630 3.968 -15.822 1.00 74.81 120 LYS A CA 1
ATOM 955 C C . LYS A 1 120 ? 11.214 3.405 -15.715 1.00 74.81 120 LYS A C 1
ATOM 957 O O . LYS A 1 120 ? 10.371 3.992 -15.030 1.00 74.81 120 LYS A O 1
ATOM 962 N N . ALA A 1 121 ? 10.938 2.288 -16.387 1.00 73.56 121 ALA A N 1
ATOM 963 C CA . ALA A 1 121 ? 9.655 1.605 -16.309 1.00 73.56 121 ALA A CA 1
ATOM 964 C C . ALA A 1 121 ? 9.398 1.075 -14.893 1.00 73.56 121 ALA A C 1
ATOM 966 O O . ALA A 1 121 ? 8.330 1.332 -14.339 1.00 73.56 121 ALA A O 1
ATOM 967 N N . GLU A 1 122 ? 10.381 0.413 -14.282 1.00 76.62 122 GLU A N 1
ATOM 968 C CA . GLU A 1 122 ? 10.314 -0.071 -12.903 1.00 76.62 122 GLU A CA 1
ATOM 969 C C . GLU A 1 122 ? 10.030 1.070 -11.917 1.00 76.62 122 GLU A C 1
ATOM 971 O O . GLU A 1 122 ? 9.087 0.987 -11.120 1.00 76.62 122 GLU A O 1
ATOM 976 N N . LEU A 1 123 ? 10.789 2.168 -11.998 1.00 76.06 123 LEU A N 1
ATOM 977 C CA . LEU A 1 123 ? 10.606 3.325 -11.120 1.00 76.06 123 LEU A CA 1
ATOM 978 C C . LEU A 1 123 ? 9.201 3.929 -11.266 1.00 76.06 123 LEU A C 1
ATOM 980 O O . LEU A 1 123 ? 8.547 4.249 -10.267 1.00 76.06 123 LEU A O 1
ATOM 984 N N . SER A 1 124 ? 8.712 4.051 -12.504 1.00 78.31 124 SER A N 1
ATOM 985 C CA . SER A 1 124 ? 7.369 4.562 -12.791 1.00 78.31 124 SER A CA 1
ATOM 986 C C . SER A 1 124 ? 6.280 3.657 -12.210 1.00 78.31 124 SER A C 1
ATOM 988 O O . SER A 1 124 ? 5.375 4.142 -11.529 1.00 78.31 124 SER A O 1
ATOM 990 N N . VAL A 1 125 ? 6.392 2.340 -12.406 1.00 78.00 125 VAL A N 1
ATOM 991 C CA . VAL A 1 125 ? 5.454 1.350 -11.861 1.00 78.00 125 VAL A CA 1
ATOM 992 C C . VAL A 1 125 ? 5.407 1.416 -10.336 1.00 78.00 125 VAL A C 1
ATOM 994 O O . VAL A 1 125 ? 4.322 1.539 -9.763 1.00 78.00 125 VAL A O 1
ATOM 997 N N . ARG A 1 126 ? 6.564 1.375 -9.664 1.00 76.94 126 ARG A N 1
ATOM 998 C CA . ARG A 1 126 ? 6.634 1.433 -8.194 1.00 76.94 126 ARG A CA 1
ATOM 999 C C . ARG A 1 126 ? 6.033 2.731 -7.656 1.00 76.94 126 ARG A C 1
ATOM 1001 O O . ARG A 1 126 ? 5.279 2.701 -6.683 1.00 76.94 126 ARG A O 1
ATOM 1008 N N . THR A 1 127 ? 6.294 3.846 -8.338 1.00 80.56 127 THR A N 1
ATOM 1009 C CA . THR A 1 127 ? 5.712 5.148 -7.999 1.00 80.56 127 THR A CA 1
ATOM 1010 C C . THR A 1 127 ? 4.189 5.126 -8.130 1.00 80.56 127 THR A C 1
ATOM 1012 O O . THR A 1 127 ? 3.481 5.474 -7.189 1.00 80.56 127 THR A O 1
ATOM 1015 N N . ASN A 1 128 ? 3.653 4.650 -9.252 1.00 81.06 128 ASN A N 1
ATOM 1016 C CA . ASN A 1 128 ? 2.206 4.601 -9.463 1.00 81.06 128 ASN A CA 1
ATOM 1017 C C . ASN A 1 128 ? 1.502 3.685 -8.455 1.00 81.06 128 ASN A C 1
ATOM 1019 O O . ASN A 1 128 ? 0.451 4.050 -7.930 1.00 81.06 128 ASN A O 1
ATOM 1023 N N . ILE A 1 129 ? 2.092 2.529 -8.134 1.00 80.62 129 ILE A N 1
ATOM 1024 C CA . ILE A 1 129 ? 1.571 1.621 -7.102 1.00 80.62 129 ILE A CA 1
ATOM 1025 C C . ILE A 1 129 ? 1.551 2.319 -5.736 1.00 80.62 129 ILE A C 1
ATOM 1027 O O . ILE A 1 129 ? 0.551 2.240 -5.021 1.00 80.62 129 ILE A O 1
ATOM 1031 N N . GLY A 1 130 ? 2.625 3.024 -5.375 1.00 83.00 130 GLY A N 1
ATOM 1032 C CA . GLY A 1 130 ? 2.698 3.750 -4.111 1.00 83.00 130 GLY A CA 1
ATOM 1033 C C . GLY A 1 130 ? 1.691 4.902 -4.018 1.00 83.00 130 GLY A C 1
ATOM 1034 O O . GLY A 1 130 ? 0.990 5.019 -3.010 1.00 83.00 130 GLY A O 1
ATOM 1035 N N . VAL A 1 131 ? 1.537 5.693 -5.088 1.00 86.44 131 VAL A N 1
ATOM 1036 C CA . VAL A 1 131 ? 0.517 6.753 -5.181 1.00 86.44 131 VAL A CA 1
ATOM 1037 C C . VAL A 1 131 ? -0.890 6.166 -5.087 1.00 86.44 131 VAL A C 1
ATOM 1039 O O . VAL A 1 131 ? -1.710 6.676 -4.327 1.00 86.44 131 VAL A O 1
ATOM 1042 N N . ALA A 1 132 ? -1.176 5.075 -5.802 1.00 85.62 132 ALA A N 1
ATOM 1043 C CA . ALA A 1 132 ? -2.470 4.403 -5.734 1.00 85.62 132 ALA A CA 1
ATOM 1044 C C . ALA A 1 132 ? -2.763 3.887 -4.316 1.00 85.62 132 ALA A C 1
ATOM 1046 O O . ALA A 1 132 ? -3.858 4.103 -3.798 1.00 85.62 132 ALA A O 1
ATOM 1047 N N . GLY A 1 133 ? -1.780 3.268 -3.656 1.00 85.56 133 GLY A N 1
ATOM 1048 C CA . GLY A 1 133 ? -1.900 2.820 -2.267 1.00 85.56 133 GLY A CA 1
ATOM 1049 C C . GLY A 1 133 ? -2.192 3.969 -1.297 1.00 85.56 133 GLY A C 1
ATOM 1050 O O . GLY A 1 133 ? -3.085 3.855 -0.456 1.00 85.56 133 GLY A O 1
ATOM 1051 N N . LEU A 1 134 ? -1.503 5.103 -1.456 1.00 87.88 134 LEU A N 1
ATOM 1052 C CA . LEU A 1 134 ? -1.762 6.320 -0.684 1.00 87.88 134 LEU A CA 1
ATOM 1053 C C . LEU A 1 134 ? -3.161 6.879 -0.930 1.00 87.88 134 LEU A C 1
ATOM 1055 O O . LEU A 1 134 ? -3.869 7.180 0.029 1.00 87.88 134 LEU A O 1
ATOM 1059 N N . ALA A 1 135 ? -3.574 6.988 -2.193 1.00 89.56 135 ALA A N 1
ATOM 1060 C CA . ALA A 1 135 ? -4.891 7.491 -2.563 1.00 89.56 135 ALA A CA 1
ATOM 1061 C C . ALA A 1 135 ? -6.003 6.615 -1.974 1.00 89.56 135 ALA A C 1
ATOM 1063 O O . ALA A 1 135 ? -6.922 7.132 -1.340 1.00 89.56 135 ALA A O 1
ATOM 1064 N N . VAL A 1 136 ? -5.891 5.290 -2.104 1.00 88.81 136 VAL A N 1
ATOM 1065 C CA . VAL A 1 136 ? -6.847 4.337 -1.520 1.00 88.81 136 VAL A CA 1
ATOM 1066 C C . VAL A 1 136 ? -6.868 4.448 0.004 1.00 88.81 136 VAL A C 1
ATOM 1068 O O . VAL A 1 136 ? -7.946 4.537 0.591 1.00 88.81 136 VAL A O 1
ATOM 1071 N N . GLY A 1 137 ? -5.701 4.493 0.655 1.00 88.44 137 GLY A N 1
ATOM 1072 C CA . GLY A 1 137 ? -5.608 4.656 2.106 1.00 88.44 137 GLY A CA 1
ATOM 1073 C C . GLY A 1 137 ? -6.241 5.960 2.597 1.00 88.44 137 GLY A C 1
ATOM 1074 O O . GLY A 1 137 ? -6.954 5.967 3.600 1.00 88.44 137 GLY A O 1
ATOM 1075 N N . PHE A 1 138 ? -6.045 7.053 1.860 1.00 90.75 138 PHE A N 1
ATOM 1076 C CA . PHE A 1 138 ? -6.612 8.359 2.181 1.00 90.75 138 PHE A CA 1
ATOM 1077 C C . PHE A 1 138 ? -8.130 8.410 1.972 1.00 90.75 138 PHE A C 1
ATOM 1079 O O . PHE A 1 138 ? -8.858 8.847 2.862 1.00 90.75 138 PHE A O 1
ATOM 1086 N N . VAL A 1 139 ? -8.634 7.896 0.844 1.00 91.94 139 VAL A N 1
ATOM 1087 C CA . VAL A 1 139 ? -10.081 7.778 0.590 1.00 91.94 139 VAL A CA 1
ATOM 1088 C C . VAL A 1 139 ? -10.743 6.930 1.672 1.00 91.94 139 VAL A C 1
ATOM 1090 O O . VAL A 1 139 ? -11.779 7.318 2.207 1.00 91.94 139 VAL A O 1
ATOM 1093 N N . TRP A 1 140 ? -10.120 5.817 2.061 1.00 91.19 140 TRP A N 1
ATOM 1094 C CA . TRP A 1 140 ? -10.610 4.987 3.158 1.00 91.19 140 TRP A CA 1
ATOM 1095 C C . TRP A 1 140 ? -10.714 5.769 4.472 1.00 91.19 140 TRP A C 1
ATOM 1097 O O . TRP A 1 140 ? -11.729 5.680 5.159 1.00 91.19 140 TRP A O 1
ATOM 1107 N N . GLN A 1 141 ? -9.702 6.570 4.821 1.00 88.56 141 GLN A N 1
ATOM 1108 C CA . GLN A 1 141 ? -9.747 7.411 6.021 1.00 88.56 141 GLN A CA 1
ATOM 1109 C C . GLN A 1 141 ? -10.888 8.431 5.966 1.00 88.56 141 GLN A C 1
ATOM 1111 O O . GLN A 1 141 ? -11.604 8.586 6.954 1.00 88.56 141 GLN A O 1
ATOM 1116 N N . ILE A 1 142 ? -11.105 9.081 4.817 1.00 88.94 142 ILE A N 1
ATOM 1117 C CA . ILE A 1 142 ? -12.233 10.007 4.633 1.00 88.94 142 ILE A CA 1
ATOM 1118 C C . ILE A 1 142 ? -13.558 9.278 4.858 1.00 88.94 142 ILE A C 1
ATOM 1120 O O . ILE A 1 142 ? -14.414 9.776 5.587 1.00 88.94 142 ILE A O 1
ATOM 1124 N N . LEU A 1 143 ? -13.734 8.095 4.272 1.00 88.69 143 LEU A N 1
ATOM 1125 C CA . LEU A 1 143 ? -14.957 7.303 4.420 1.00 88.69 143 LEU A CA 1
ATOM 1126 C C . LEU A 1 143 ? -15.164 6.800 5.860 1.00 88.69 143 LEU A C 1
ATOM 1128 O O . LEU A 1 143 ? -16.295 6.759 6.336 1.00 88.69 143 LEU A O 1
ATOM 1132 N N . ALA A 1 144 ? -14.088 6.477 6.579 1.00 87.81 144 ALA A N 1
ATOM 1133 C CA . ALA A 1 144 ? -14.146 6.106 7.993 1.00 87.81 144 ALA A CA 1
ATOM 1134 C C . ALA A 1 144 ? -14.504 7.288 8.908 1.00 87.81 144 ALA A C 1
ATOM 1136 O O . ALA A 1 144 ? -15.173 7.100 9.918 1.00 87.81 144 ALA A O 1
ATOM 1137 N N . ILE A 1 145 ? -14.079 8.508 8.570 1.00 87.31 145 ILE A N 1
ATOM 1138 C CA . ILE A 1 145 ? -14.387 9.714 9.356 1.00 87.31 145 ILE A CA 1
ATOM 1139 C C . ILE A 1 145 ? -15.784 10.257 9.029 1.00 87.31 145 ILE A C 1
ATOM 1141 O O . ILE A 1 145 ? -16.489 10.722 9.920 1.00 87.31 145 ILE A O 1
ATOM 1145 N N . SER A 1 146 ? -16.197 10.202 7.761 1.00 86.69 146 SER A N 1
ATOM 1146 C CA . SER A 1 146 ? -17.477 10.761 7.303 1.00 86.69 146 SER A CA 1
ATOM 1147 C C . SER A 1 146 ? -18.697 9.903 7.657 1.00 86.69 146 SER A C 1
ATOM 1149 O O . SER A 1 146 ? -19.822 10.380 7.519 1.00 86.69 146 SER A O 1
ATOM 1151 N N . GLY A 1 147 ? -18.500 8.662 8.123 1.00 83.88 147 GLY A N 1
ATOM 1152 C CA . 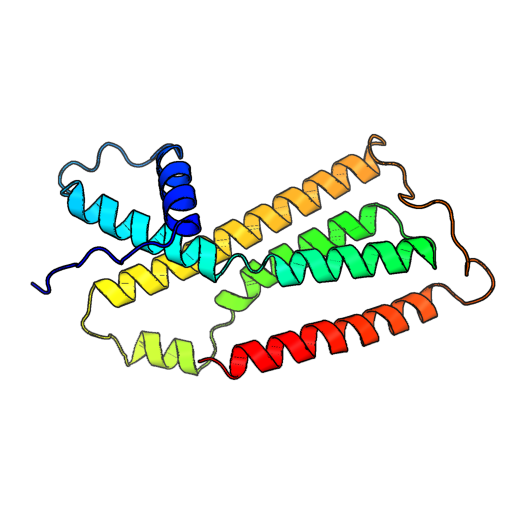GLY A 1 147 ? -19.572 7.765 8.575 1.00 83.88 147 GLY A CA 1
ATOM 1153 C C . GLY A 1 147 ? -20.036 6.645 7.623 1.00 83.88 147 GLY A C 1
ATOM 1154 O O . GLY A 1 147 ? -20.681 5.725 8.125 1.00 83.88 147 GLY A O 1
ATOM 1155 N N . PRO A 1 148 ? -19.731 6.628 6.305 1.00 88.12 148 PRO A N 1
ATOM 1156 C CA . PRO A 1 148 ? -20.047 5.487 5.441 1.00 88.12 148 PRO A CA 1
ATOM 1157 C C . PRO A 1 148 ? -19.395 4.165 5.856 1.00 88.12 148 PRO A C 1
ATOM 1159 O O . PRO A 1 148 ? -19.970 3.106 5.612 1.00 88.12 148 PRO A O 1
ATOM 1162 N N . ILE A 1 149 ? -18.203 4.210 6.457 1.00 85.00 149 ILE A N 1
ATOM 1163 C CA . ILE A 1 149 ? -17.544 3.026 7.017 1.00 85.00 149 ILE A CA 1
ATOM 1164 C C . ILE A 1 149 ? -17.754 3.052 8.537 1.00 85.00 149 ILE A C 1
ATOM 1166 O O . ILE A 1 149 ? -17.433 4.064 9.166 1.00 85.00 149 ILE A O 1
ATOM 1170 N N . PRO A 1 150 ? -18.281 1.972 9.145 1.00 84.00 150 PRO A N 1
ATOM 1171 C CA . PRO A 1 150 ? -18.466 1.910 10.592 1.00 84.00 150 PRO A CA 1
ATOM 1172 C C . PRO A 1 150 ? -17.124 2.065 11.312 1.00 84.00 150 PRO A C 1
ATOM 1174 O O . PRO A 1 150 ? -16.084 1.699 10.774 1.00 84.00 150 PRO A O 1
ATOM 1177 N N . GLY A 1 151 ? -17.128 2.589 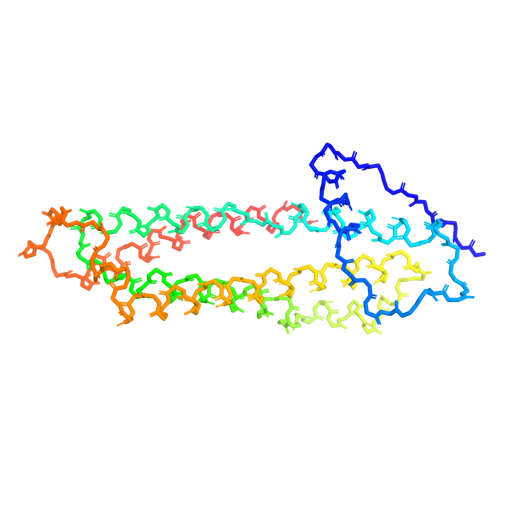12.539 1.00 80.00 151 GLY A N 1
ATOM 1178 C CA . GLY A 1 151 ? -15.894 2.784 13.315 1.00 80.00 151 GLY A CA 1
ATOM 1179 C C . GLY A 1 151 ? -15.148 1.483 13.639 1.00 80.00 151 GLY A C 1
ATOM 1180 O O . GLY A 1 151 ? -13.930 1.514 13.779 1.00 80.00 151 GLY A O 1
ATOM 1181 N N . GLU A 1 152 ? -15.865 0.359 13.692 1.00 81.94 152 GLU A N 1
ATOM 1182 C CA . GLU A 1 152 ? -15.341 -1.000 13.870 1.00 81.94 152 GLU A CA 1
ATOM 1183 C C . GLU A 1 152 ? -15.834 -1.860 12.693 1.00 81.94 152 GLU A C 1
ATOM 1185 O O . GLU A 1 152 ? -17.028 -1.835 12.378 1.00 81.94 152 GLU A O 1
ATOM 1190 N N . LEU A 1 153 ? -14.939 -2.603 12.032 1.00 80.38 153 LEU A N 1
ATOM 1191 C CA . LEU A 1 153 ? -15.316 -3.522 10.946 1.00 80.38 153 LEU A CA 1
ATOM 1192 C C . LEU A 1 153 ? -15.780 -4.868 11.509 1.00 80.38 153 LEU A C 1
ATOM 1194 O O . LEU A 1 153 ? -16.788 -5.409 11.051 1.00 80.38 153 LEU A O 1
ATOM 1198 N N . ILE A 1 154 ? -15.074 -5.389 12.514 1.00 83.69 154 ILE A N 1
ATOM 1199 C CA . ILE A 1 154 ? -15.428 -6.611 13.232 1.00 83.69 154 ILE A CA 1
ATOM 1200 C C . ILE A 1 154 ? -15.830 -6.255 14.666 1.00 83.69 154 ILE A C 1
ATOM 1202 O O . ILE A 1 154 ? -15.048 -5.777 15.477 1.00 83.69 154 ILE A O 1
ATOM 1206 N N . THR A 1 155 ? -17.089 -6.524 15.009 1.00 80.94 155 THR A N 1
ATOM 1207 C CA . THR A 1 155 ? -17.630 -6.234 16.350 1.00 80.94 155 THR A CA 1
ATOM 1208 C C . THR A 1 155 ? -17.361 -7.354 17.360 1.00 80.94 155 THR A C 1
ATOM 1210 O O . THR A 1 155 ? -17.479 -7.158 18.574 1.00 80.94 155 THR A O 1
ATOM 1213 N N . GLN A 1 156 ? -16.982 -8.540 16.876 1.00 76.56 156 GLN A N 1
ATOM 1214 C CA . GLN A 1 156 ? -16.678 -9.720 17.684 1.00 76.56 156 GLN A CA 1
ATOM 1215 C C . GLN A 1 156 ? -15.250 -9.622 18.225 1.00 76.56 156 GLN A C 1
ATOM 1217 O O . GLN A 1 156 ? -14.309 -10.072 17.591 1.00 76.56 156 GLN A O 1
ATOM 1222 N N . ASN A 1 157 ? -15.101 -9.008 19.397 1.00 80.12 157 ASN A N 1
ATOM 1223 C CA . ASN A 1 157 ? -13.806 -8.706 20.001 1.00 80.12 157 ASN A CA 1
ATOM 1224 C C . ASN A 1 157 ? -13.477 -9.671 21.153 1.00 80.12 157 ASN A C 1
ATOM 1226 O O . ASN A 1 157 ? -13.708 -9.350 22.322 1.00 80.12 157 ASN A O 1
ATOM 1230 N N . HIS A 1 158 ? -12.956 -10.861 20.846 1.00 81.94 158 HIS A N 1
ATOM 1231 C CA . HIS A 1 158 ? -12.843 -11.957 21.822 1.00 81.94 158 HIS A CA 1
ATOM 1232 C C . HIS A 1 158 ? -11.890 -11.702 23.005 1.00 81.94 158 HIS A C 1
ATOM 1234 O O . HIS A 1 158 ? -12.086 -12.285 24.070 1.00 81.94 158 HIS A O 1
ATOM 1240 N N . LEU A 1 159 ? -10.873 -10.847 22.850 1.00 81.75 159 LEU A N 1
ATOM 1241 C CA . LEU A 1 159 ? -9.885 -10.549 23.899 1.00 81.75 159 LEU A CA 1
ATOM 1242 C C . LEU A 1 159 ? -10.062 -9.163 24.534 1.00 81.75 159 LEU A C 1
ATOM 1244 O O . LEU A 1 159 ? -9.262 -8.771 25.393 1.00 81.75 159 LEU A O 1
ATOM 1248 N N . LYS A 1 160 ? -11.111 -8.418 24.158 1.00 77.06 160 LYS A N 1
ATOM 1249 C CA . LYS A 1 160 ? -11.383 -7.081 24.705 1.00 77.06 160 LYS A CA 1
ATOM 1250 C C . LYS A 1 160 ? -11.631 -7.167 26.211 1.00 77.06 160 LYS A C 1
ATOM 1252 O O . LYS A 1 160 ? -12.573 -7.808 26.663 1.00 77.06 160 LYS A O 1
ATOM 1257 N N . GLY A 1 161 ? -10.770 -6.508 26.984 1.00 78.19 161 GLY A N 1
ATOM 1258 C CA . GLY A 1 161 ? -10.838 -6.480 28.450 1.00 78.19 161 GLY A CA 1
ATOM 1259 C C . GLY A 1 161 ? -10.096 -7.618 29.159 1.00 78.19 161 GLY A C 1
ATOM 1260 O O . GLY A 1 161 ? -9.908 -7.530 30.367 1.00 78.19 161 GLY A O 1
ATOM 1261 N N . VAL A 1 162 ? -9.621 -8.639 28.434 1.00 86.25 162 VAL A N 1
ATOM 1262 C CA . VAL A 1 162 ? -8.786 -9.717 29.002 1.00 86.25 162 VAL A CA 1
ATOM 1263 C C . VAL A 1 162 ? -7.307 -9.347 28.927 1.00 86.25 162 VAL A C 1
ATOM 1265 O O . VAL A 1 162 ? -6.568 -9.512 29.894 1.00 86.25 162 VAL A O 1
ATOM 1268 N N . ILE A 1 163 ? -6.875 -8.818 27.779 1.00 84.88 163 ILE A N 1
ATOM 1269 C CA . ILE A 1 163 ? -5.496 -8.386 27.538 1.00 84.88 163 ILE A CA 1
ATOM 1270 C C . ILE A 1 163 ? -5.522 -6.912 27.115 1.00 84.88 163 ILE A C 1
ATOM 1272 O O . ILE A 1 163 ? -6.376 -6.528 26.310 1.00 84.88 163 ILE A O 1
ATOM 1276 N N . PRO A 1 164 ? -4.602 -6.067 27.612 1.00 85.25 164 PRO A N 1
ATOM 1277 C CA . PRO A 1 164 ? -4.478 -4.699 27.131 1.00 85.25 164 PRO A CA 1
ATOM 1278 C C . PRO A 1 164 ? -4.248 -4.648 25.613 1.00 85.25 164 PRO A C 1
ATOM 1280 O O . PRO A 1 164 ? -3.338 -5.291 25.092 1.00 85.25 164 PRO A O 1
ATOM 1283 N N . THR A 1 165 ? -5.029 -3.836 24.901 1.00 79.44 165 THR A N 1
ATOM 1284 C CA . THR A 1 165 ? -4.992 -3.718 23.430 1.00 79.44 165 THR A CA 1
ATOM 1285 C C . THR A 1 165 ? -3.594 -3.396 22.884 1.00 79.44 165 THR A C 1
ATOM 1287 O O . THR A 1 165 ? -3.198 -3.897 21.831 1.00 79.44 165 THR A O 1
ATOM 1290 N N . TRP A 1 166 ? -2.804 -2.616 23.632 1.00 81.69 166 TRP A N 1
ATOM 1291 C CA . TRP A 1 166 ? -1.430 -2.263 23.260 1.00 81.69 166 TRP A CA 1
ATOM 1292 C C . TRP A 1 166 ? -0.486 -3.477 23.238 1.00 81.69 166 TRP A C 1
ATOM 1294 O O . TRP A 1 166 ? 0.383 -3.553 22.373 1.00 81.69 166 TRP A O 1
ATOM 1304 N N . LEU A 1 167 ? -0.681 -4.459 24.128 1.00 84.38 167 LEU A N 1
ATOM 1305 C CA . LEU A 1 167 ? 0.087 -5.711 24.121 1.00 84.38 167 LEU A CA 1
ATOM 1306 C C . LEU A 1 167 ? -0.259 -6.547 22.891 1.00 84.38 167 LEU A C 1
ATOM 1308 O O . LEU A 1 167 ? 0.641 -7.030 22.208 1.00 84.38 167 LEU A O 1
ATOM 1312 N N . GLY A 1 168 ? -1.552 -6.653 22.566 1.00 81.81 168 GLY A N 1
ATOM 1313 C CA . GLY A 1 168 ? -2.005 -7.294 21.331 1.00 81.81 168 GLY A CA 1
ATOM 1314 C C . GLY A 1 168 ? -1.380 -6.653 20.090 1.00 81.81 168 GLY A C 1
ATOM 1315 O O . GLY A 1 168 ? -0.937 -7.356 19.183 1.00 81.81 168 GLY A O 1
ATOM 1316 N N . P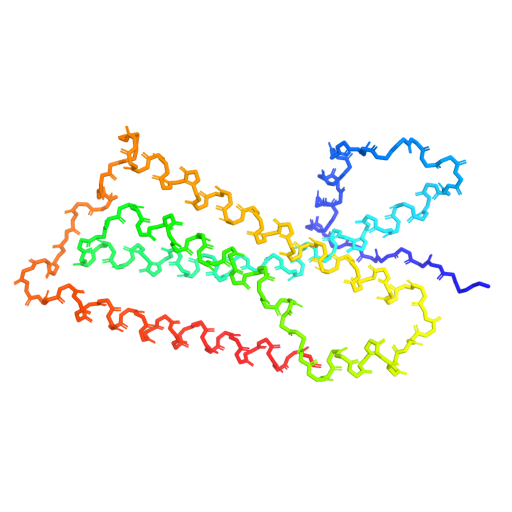HE A 1 169 ? -1.279 -5.319 20.077 1.00 80.56 169 PHE A N 1
ATOM 1317 C CA . PHE A 1 169 ? -0.669 -4.563 18.979 1.00 80.56 169 PHE A CA 1
ATOM 1318 C C . PHE A 1 169 ? 0.814 -4.889 18.807 1.00 80.56 169 PHE A C 1
ATOM 1320 O O . PHE A 1 169 ? 1.245 -5.198 17.699 1.00 80.56 169 PHE A O 1
ATOM 1327 N N . ILE A 1 170 ? 1.584 -4.913 19.897 1.00 84.06 170 ILE A N 1
ATOM 1328 C CA . ILE A 1 170 ? 3.009 -5.272 19.853 1.00 84.06 170 ILE A CA 1
ATOM 1329 C C . ILE A 1 170 ? 3.203 -6.716 19.376 1.00 84.06 170 ILE A C 1
ATOM 1331 O O . ILE A 1 170 ? 4.082 -6.977 18.553 1.00 84.06 170 ILE A O 1
ATOM 1335 N N . ILE A 1 171 ? 2.380 -7.653 19.854 1.00 84.56 171 ILE A N 1
ATOM 1336 C CA . ILE A 1 171 ? 2.462 -9.066 19.461 1.00 84.56 171 ILE A CA 1
ATOM 1337 C C . ILE A 1 171 ? 2.225 -9.214 17.957 1.00 84.56 171 ILE A C 1
ATOM 1339 O O . ILE A 1 171 ? 3.017 -9.859 17.270 1.00 84.56 171 ILE A O 1
ATOM 1343 N N . ILE A 1 172 ? 1.175 -8.581 17.431 1.00 81.88 172 ILE A N 1
ATOM 1344 C CA . ILE A 1 172 ? 0.827 -8.679 16.011 1.00 81.88 172 ILE A CA 1
ATOM 1345 C C . ILE A 1 172 ? 1.826 -7.928 15.130 1.00 81.88 172 ILE A C 1
ATOM 1347 O O . ILE A 1 172 ? 2.181 -8.444 14.074 1.00 81.88 172 ILE A O 1
ATOM 1351 N N . LEU A 1 173 ? 2.376 -6.796 15.579 1.00 80.75 173 LEU A N 1
ATOM 1352 C CA . LEU A 1 173 ? 3.504 -6.153 14.899 1.00 80.75 173 LEU A CA 1
ATOM 1353 C C . LEU A 1 173 ? 4.732 -7.063 14.836 1.00 80.75 173 LEU A C 1
ATOM 1355 O O . LEU A 1 173 ? 5.368 -7.162 13.791 1.00 80.75 173 LEU A O 1
ATOM 1359 N N . THR A 1 174 ? 5.053 -7.752 15.931 1.00 82.62 174 THR A N 1
ATOM 1360 C CA . THR A 1 174 ? 6.213 -8.652 15.997 1.00 82.62 174 THR A CA 1
ATOM 1361 C C . THR A 1 174 ? 6.021 -9.860 15.079 1.00 82.62 174 THR A C 1
ATOM 1363 O O . THR A 1 174 ? 6.905 -10.193 14.292 1.00 82.62 174 THR A O 1
ATOM 1366 N N . LEU A 1 175 ? 4.838 -10.482 15.114 1.00 84.12 175 LEU A N 1
ATOM 1367 C CA . LEU A 1 175 ? 4.448 -11.548 14.186 1.00 84.12 175 LEU A CA 1
ATOM 1368 C C . LEU A 1 175 ? 4.480 -11.069 12.736 1.00 84.12 175 LEU A C 1
ATOM 1370 O O . LEU A 1 175 ? 5.001 -11.766 11.868 1.00 84.12 175 LEU A O 1
ATOM 1374 N N . GLY A 1 176 ? 3.969 -9.868 12.479 1.00 80.00 176 GLY A N 1
ATOM 1375 C CA . GLY A 1 176 ? 3.977 -9.264 11.158 1.00 80.00 176 GLY A CA 1
ATOM 1376 C C . GLY A 1 176 ? 5.384 -9.037 10.639 1.00 80.00 176 GLY A C 1
ATOM 1377 O O . GLY A 1 176 ? 5.690 -9.443 9.521 1.00 80.00 176 GLY A O 1
ATOM 1378 N N . PHE A 1 177 ? 6.270 -8.498 11.473 1.00 79.19 177 PHE A N 1
ATOM 1379 C CA . PHE A 1 177 ? 7.681 -8.343 11.147 1.00 79.19 177 PHE A CA 1
ATOM 1380 C C . PHE A 1 177 ? 8.354 -9.687 10.845 1.00 79.19 177 PHE A C 1
ATOM 1382 O O . PHE A 1 177 ? 9.105 -9.778 9.882 1.00 79.19 177 PHE A O 1
ATOM 1389 N N . LEU A 1 178 ? 8.056 -10.757 11.587 1.00 81.00 178 LEU A N 1
ATOM 1390 C CA . LEU A 1 178 ? 8.623 -12.085 11.322 1.00 81.00 178 LEU A CA 1
ATOM 1391 C C . LEU A 1 178 ? 8.087 -12.707 10.020 1.00 81.00 178 LEU A C 1
ATOM 1393 O O . LEU A 1 178 ? 8.857 -13.241 9.219 1.00 81.00 178 LEU A O 1
ATOM 1397 N N . ILE A 1 179 ? 6.779 -12.619 9.771 1.00 78.94 179 ILE A N 1
ATOM 1398 C CA . ILE A 1 179 ? 6.118 -13.207 8.592 1.00 78.94 179 ILE A CA 1
ATOM 1399 C C . ILE A 1 179 ? 6.442 -12.423 7.311 1.00 78.94 179 ILE A C 1
ATOM 1401 O O . ILE A 1 179 ? 6.603 -13.008 6.236 1.00 78.94 179 ILE A O 1
ATOM 1405 N N . LEU A 1 180 ? 6.520 -11.095 7.402 1.00 71.56 180 LEU A N 1
ATOM 1406 C CA . LEU A 1 180 ? 6.896 -10.235 6.281 1.00 71.56 180 LEU A CA 1
ATOM 1407 C C . LEU A 1 180 ? 8.416 -10.211 6.097 1.00 71.56 180 LEU A C 1
ATOM 1409 O O . LEU A 1 180 ? 8.876 -10.313 4.965 1.00 71.56 180 LEU A O 1
ATOM 1413 N N . GLY A 1 181 ? 9.194 -10.165 7.179 1.00 64.75 181 GLY A N 1
ATOM 1414 C CA . GLY A 1 181 ? 10.659 -10.150 7.167 1.00 64.75 181 GLY A CA 1
ATOM 1415 C C . GLY A 1 181 ? 11.280 -11.439 6.625 1.00 64.75 181 GLY A C 1
ATOM 1416 O O . GLY A 1 181 ? 12.213 -11.372 5.829 1.00 64.75 181 GLY A O 1
ATOM 1417 N N . SER A 1 182 ? 10.703 -12.605 6.934 1.00 58.50 182 SER A N 1
ATOM 1418 C CA . SER A 1 182 ? 11.059 -13.873 6.265 1.00 58.50 182 SER A CA 1
ATOM 1419 C C . SER A 1 182 ? 10.683 -13.893 4.773 1.00 58.50 182 SER A C 1
ATOM 1421 O O . SER A 1 182 ? 11.283 -14.612 3.974 1.00 58.50 182 SER A O 1
ATOM 1423 N N . GLY A 1 183 ? 9.712 -13.071 4.363 1.00 48.12 183 GLY A N 1
ATOM 1424 C CA . GLY A 1 183 ? 9.414 -12.803 2.956 1.00 48.12 183 GLY A CA 1
ATOM 1425 C C . GLY A 1 183 ? 10.451 -11.894 2.291 1.00 48.12 183 GLY A C 1
ATOM 1426 O O . GLY A 1 183 ? 10.869 -12.176 1.172 1.00 48.12 183 GLY A O 1
ATOM 1427 N N . VAL A 1 184 ? 10.908 -10.845 2.983 1.00 46.16 184 VAL A N 1
ATOM 1428 C CA . VAL A 1 184 ? 11.944 -9.913 2.497 1.00 46.16 184 VAL A CA 1
ATOM 1429 C C . VAL A 1 184 ? 13.295 -10.618 2.326 1.00 46.16 184 VAL A C 1
ATOM 1431 O O . VAL A 1 184 ? 13.979 -10.382 1.331 1.00 46.16 184 VAL A O 1
ATOM 1434 N N . SER A 1 185 ? 13.660 -11.550 3.215 1.00 45.75 185 SER A N 1
ATOM 1435 C CA . SER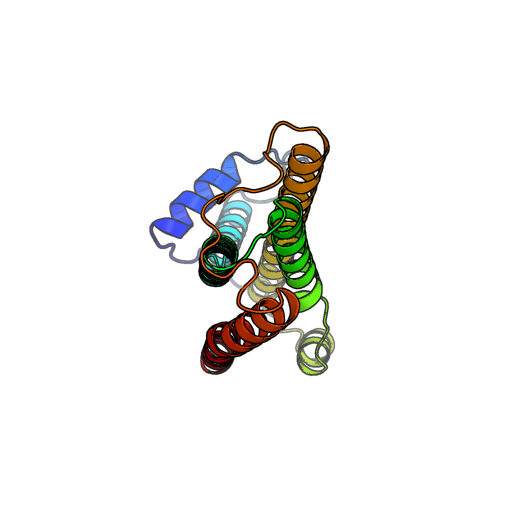 A 1 185 ? 14.888 -12.346 3.051 1.00 45.75 185 SER A CA 1
ATOM 1436 C C . SER A 1 185 ? 14.856 -13.252 1.814 1.00 45.75 185 SER A C 1
ATOM 1438 O O . SER A 1 185 ? 15.891 -13.472 1.196 1.00 45.75 185 SER A O 1
ATOM 1440 N N . ASN A 1 186 ? 13.676 -13.737 1.413 1.00 42.91 186 ASN A N 1
ATOM 1441 C CA . ASN A 1 186 ? 13.508 -14.531 0.191 1.00 42.91 186 ASN A CA 1
ATOM 1442 C C . ASN A 1 186 ? 13.575 -13.691 -1.094 1.00 42.91 186 ASN A C 1
ATOM 1444 O O . ASN A 1 186 ? 13.918 -14.226 -2.144 1.00 42.91 186 ASN A O 1
ATOM 1448 N N . ILE A 1 187 ? 13.272 -12.390 -1.025 1.00 42.59 187 ILE A N 1
ATOM 1449 C CA . ILE A 1 187 ? 13.429 -11.469 -2.163 1.00 42.59 187 ILE A CA 1
ATOM 1450 C C . ILE A 1 187 ? 14.916 -11.163 -2.389 1.00 42.59 187 ILE A C 1
ATOM 1452 O O . ILE A 1 187 ? 15.370 -11.160 -3.527 1.00 42.59 187 ILE A O 1
ATOM 1456 N N . ARG A 1 188 ? 15.704 -11.016 -1.314 1.00 41.69 188 ARG A N 1
ATOM 1457 C CA . ARG A 1 188 ? 17.156 -10.769 -1.397 1.00 41.69 188 ARG A CA 1
ATOM 1458 C C . ARG A 1 188 ? 17.980 -11.980 -1.861 1.00 41.69 188 ARG A C 1
ATOM 1460 O O . ARG A 1 188 ? 19.140 -11.822 -2.203 1.00 41.69 188 ARG A O 1
ATOM 1467 N N . GLY A 1 189 ? 17.403 -13.183 -1.847 1.00 34.00 189 GLY A N 1
ATOM 1468 C CA . GLY A 1 189 ? 18.051 -14.410 -2.329 1.00 34.00 189 GLY A CA 1
ATOM 1469 C C . GLY A 1 189 ? 17.767 -14.752 -3.796 1.00 34.00 189 GLY A C 1
ATOM 1470 O O . GLY A 1 189 ? 18.143 -15.838 -4.231 1.00 34.00 189 GLY A O 1
ATOM 1471 N N . ARG A 1 190 ? 17.043 -13.893 -4.530 1.00 35.00 190 ARG A N 1
ATOM 1472 C CA . ARG A 1 190 ? 16.679 -14.099 -5.947 1.00 35.00 190 ARG A CA 1
ATOM 1473 C C . ARG A 1 190 ? 17.210 -13.033 -6.914 1.00 35.00 190 ARG A C 1
ATOM 1475 O O . ARG A 1 190 ? 16.965 -13.169 -8.108 1.00 35.00 190 ARG A O 1
ATOM 1482 N N . THR A 1 191 ? 17.914 -12.027 -6.407 1.00 39.75 191 THR A N 1
ATOM 1483 C CA . THR A 1 191 ? 18.863 -11.202 -7.174 1.00 39.75 191 THR A CA 1
ATOM 1484 C C . THR A 1 191 ? 20.219 -11.882 -7.162 1.00 39.75 191 THR A C 1
ATOM 1486 O O . THR A 1 191 ? 20.827 -12.013 -8.239 1.00 39.75 191 THR A O 1
#

Foldseek 3Di:
DPDLDADDDDPQLVVLLVVVVPDDDPDDPPPDDDVVVVSSLSSLLSVLLVVPVPVVLVVLVVVLVVVLLLAAWDFLLVNLVVLLVVLVCLLVVVVPDDVVNVCCVPPVPPVDPVVVSNNVSNNVSSNVSSVVSNVSSVVSNVCSVVPVDDRTPDPNHNCVPVDPSVVSVVVSVVVSCVVVVVVVVVVVVPD

Sequence (191 aa):
MPELTEPELNRRERWTRELLMLLPSEYGDPADRSEEKVTIVRSILAKQYVEHTNLGVVWKTALMLLVYDWLFTLSSQVYGLTLGALGSLALALPNLYTPEILAEDTFDKTDTVMAEIESKAELSVRTNIGVAGLAVGFVWQILAISGPIPGELITQNHLKGVIPTWLGFIIILTLGFLILGSGVSNIRGRT

Radius of gyration: 21.04 Å; chains: 1; bounding box: 50×29×64 Å

pLDDT: mean 73.71, std 13.61, range [34.0, 91.94]

Secondary structure (DSSP, 8-state):
----PPPPPPHHHHHHHHHHHTS--SS---TT--HHHHHHHHHHHHHHHHHH--HHHHHHHHHHHHHHHHHS--BHHHHHHHHHHHHHHHHHHHHS--HHHHHHHHH---S-HHHHHHHHHHHHHHHHHHHHHHHHHHHHHHHHHHSSS-SBS----TTBTTB-HHHHHHHHHHHHHHHHHHHHHHHTT--